Protein 5J1K (pdb70)

B-factor: mean 22.95, std 14.36, range [5.72, 94.42]

Nearest PDB structures (foldseek):
  5j1k-assembly1_A  TM=1.006E+00  e=4.623E-40  Helicobacter pylori 26695
  5j1l-assembly2_C  TM=9.158E-01  e=4.399E-18  Helicobacter pylori 26695
  5j1m-assembly2_C  TM=9.296E-01  e=1.677E-17  Helicobacter pylori 26695
  5j1l-assembly1_A  TM=9.103E-01  e=2.139E-17  Helicobacter pylori 26695
  5j1m-assembly1_A  TM=8.569E-01  e=2.612E-15  Helicobacter pylori 26695

Organism: Helicobacter pylori (strain ATCC 700392 / 26695) (NCBI:txid85962)

Sequence (182 aa):
HLDNLNLAQKHLALMLIPNGMPIKTYSAIKPTKERNHPIKKIKGVESGIDFIAPLNTPVYASADGIVDFVKTNSNVGYGNLVRIEHAFGFSSIYTHLDHVNVQPKSFIQKGQLIGYSGKSGNSGGEKLHYEVRFLGKILDAQKFLAWDLDHFQSALEENKFIEWKNLFWVLEDIVQLQEHVD

Foldseek 3Di:
DLVDFDPLLLVVCQQFAFAAAFFDDADDKAFCLCALALPNGDHRDRFAMKGHDAWFGWTWARHWFFWADFDAQAQARQFTKTKGDTPQQKIKIKGQFPGFDDDGGDTHGGGHTGGTWHRGHPRVGTIIGMFMAGNNHTFHVVLRNPDDPVRPCSVVVSPPPDPVVVVSVVSVVVSVVVVVVD

Secondary structure (DSSP, 8-state):
-TTS--HHHHHHHHHHS--S-S-S--SEEEEGGGS--TTT-SS-----EEEE--TT-EEE-SSSEEEEEEESS--STT-EEEEEE-GGGEEEEEEEESEE---TT-EE-TT-EEEE-B--SS-SSSEEEEEEEETTEE--HHHHHT-BTTBTHHHHT--SS--HHHHHHHHHHHHHHHHHH-

InterPro domains:
  IPR011055 Duplicated hybrid motif [G3DSA:2.70.70.10] (127-265)
  IPR011055 Duplicated hybrid motif [SSF51261] (37-264)
  IPR016047 M23ase, beta-sheet core domain [PF01551] (165-258)
  IPR050570 Bacterial cell wall metabolism enzyme [PTHR21666] (93-265)

Radius of gyration: 16.61 Å; Cα contacts (8 Å, |Δi|>4): 434; chains: 1; bounding box: 49×33×37 Å

Solvent-accessible surface area: 9463 Å² total; per-residue (Å²): 94,33,112,111,12,62,115,45,0,41,95,40,0,18,77,37,1,0,10,19,90,1,2,167,83,86,94,45,69,101,50,0,83,84,35,78,8,0,90,128,119,103,143,50,23,103,2,9,13,3,0,60,3,78,65,80,13,44,0,43,3,2,0,36,21,54,1,46,90,26,90,88,150,17,116,118,12,51,2,12,10,0,93,0,82,15,37,82,26,3,19,1,24,0,0,0,0,69,100,17,69,16,127,52,168,39,166,9,111,61,43,61,54,0,0,72,0,0,113,13,17,42,6,71,32,72,14,0,0,1,5,0,68,39,147,48,56,41,6,67,2,84,46,0,14,38,1,61,72,127,112,11,83,13,0,8,110,34,101,174,119,8,130,6,124,61,16,0,152,74,1,36,98,80,11,89,124,124,105,164,120,142

Structure (mmCIF, N/CA/C/O backbone):
data_5J1K
#
_entry.id   5J1K
#
_cell.length_a   140.772
_cell.length_b   140.772
_cell.length_c   40.244
_cell.angle_alpha   90.00
_cell.angle_beta   90.00
_cell.angle_gamma   120.00
#
_symmetry.space_group_name_H-M   'P 61 2 2'
#
loop_
_entity.id
_entity.type
_entity.pdbx_description
1 polymer 'ToxR-activated gene (TagE)'
2 non-polymer GLYCEROL
3 water water
#
loop_
_atom_site.group_PDB
_atom_site.id
_atom_site.type_symbol
_atom_site.label_atom_id
_atom_site.label_alt_id
_atom_site.label_comp_id
_atom_site.label_asym_id
_atom_site.label_entity_id
_atom_site.label_seq_id
_atom_site.pdbx_PDB_ins_code
_atom_site.Cartn_x
_atom_site.Cartn_y
_atom_site.Cartn_z
_atom_site.occupancy
_atom_site.B_iso_or_equiv
_atom_site.auth_seq_id
_atom_site.auth_comp_id
_atom_site.auth_asym_id
_atom_site.auth_atom_id
_atom_site.pdbx_PDB_model_num
ATOM 1 N N . HIS A 1 20 ? -25.456 24.679 -24.608 1.00 65.08 120 HIS A N 1
ATOM 2 C CA . HIS A 1 20 ? -24.679 24.636 -23.333 1.00 64.47 120 HIS A CA 1
ATOM 3 C C . HIS A 1 20 ? -25.578 24.634 -22.086 1.00 57.81 120 HIS A C 1
ATOM 4 O O . HIS A 1 20 ? -25.198 24.048 -21.075 1.00 54.85 120 HIS A O 1
ATOM 11 N N . LEU A 1 21 ? -26.764 25.250 -22.159 1.00 54.67 121 LEU A N 1
ATOM 12 C CA . LEU A 1 21 ? -27.706 25.263 -21.014 1.00 53.76 121 LEU A CA 1
ATOM 13 C C . LEU A 1 21 ? -28.264 23.878 -20.668 1.00 53.28 121 LEU A C 1
ATOM 14 O O . LEU A 1 21 ? -28.735 23.656 -19.557 1.00 50.57 121 LEU A O 1
ATOM 19 N N . ASP A 1 22 ? -28.211 22.964 -21.631 1.00 55.84 122 ASP A N 1
ATOM 20 C CA . ASP A 1 22 ? -28.529 21.549 -21.415 1.00 56.39 122 ASP A CA 1
ATOM 21 C C . ASP A 1 22 ? -27.361 20.729 -20.848 1.00 53.41 122 ASP A C 1
ATOM 22 O O . ASP A 1 22 ? -27.598 19.702 -20.213 1.00 54.10 122 ASP A O 1
ATOM 27 N N . ASN A 1 23 ? -26.122 21.153 -21.115 1.00 49.33 123 ASN A N 1
ATOM 28 C CA . ASN A 1 23 ? -24.910 20.452 -20.670 1.00 49.14 123 ASN A CA 1
ATOM 29 C C . ASN A 1 23 ? -24.033 21.312 -19.759 1.00 46.88 123 ASN A C 1
ATOM 30 O O . ASN A 1 23 ? -22.843 21.514 -20.019 1.00 46.92 123 ASN A O 1
ATOM 35 N N . LEU A 1 24 ? -24.642 21.816 -18.690 1.00 39.96 124 LEU A N 1
ATOM 36 C CA . LEU A 1 24 ? -23.913 22.477 -17.615 1.00 36.14 124 LEU A CA 1
ATOM 37 C C . LEU A 1 24 ? -23.427 21.413 -16.647 1.00 35.86 124 LEU A C 1
ATOM 38 O O . LEU A 1 24 ? -24.142 20.455 -16.342 1.00 38.20 124 LEU A O 1
ATOM 43 N N . ASN A 1 25 ? -22.226 21.597 -16.128 1.00 35.36 125 ASN A N 1
ATOM 44 C CA . ASN A 1 25 ? -21.675 20.670 -15.144 1.00 34.76 125 ASN A CA 1
ATOM 45 C C . ASN A 1 25 ? -22.201 20.963 -13.742 1.00 36.05 125 ASN A C 1
ATOM 46 O O . ASN A 1 25 ? -22.803 22.018 -13.515 1.00 35.23 125 ASN A O 1
ATOM 51 N N . LEU A 1 26 ? -21.986 20.031 -12.812 1.00 35.98 126 LEU A N 1
ATOM 52 C CA . LEU A 1 26 ? -22.540 20.145 -11.459 1.00 35.77 126 LEU A CA 1
ATOM 53 C C . LEU A 1 26 ? -21.952 21.301 -10.662 1.00 34.72 126 LEU A C 1
ATOM 54 O O . LEU A 1 26 ? -22.641 21.891 -9.817 1.00 31.99 126 LEU A O 1
ATOM 59 N N . ALA A 1 27 ? -20.679 21.606 -10.904 1.00 31.84 127 ALA A N 1
ATOM 60 C CA . ALA A 1 27 ? -20.025 22.728 -10.244 1.00 30.55 127 ALA A CA 1
ATOM 61 C C . ALA A 1 27 ? -20.713 24.056 -10.613 1.00 27.59 127 ALA A C 1
ATOM 62 O O . ALA A 1 27 ? -20.929 24.883 -9.735 1.00 28.69 127 ALA A O 1
ATOM 64 N N . GLN A 1 28 ? -21.037 24.242 -11.890 1.00 26.07 128 GLN A N 1
ATOM 65 C CA . GLN A 1 28 ? -21.809 25.421 -12.353 1.00 26.91 128 GLN A CA 1
ATOM 66 C C . GLN A 1 28 ? -23.207 25.503 -11.704 1.00 26.96 128 GLN A C 1
ATOM 67 O O . GLN A 1 28 ? -23.674 26.602 -11.325 1.00 24.35 128 GLN A O 1
ATOM 73 N N . LYS A 1 29 ? -23.882 24.354 -11.616 1.00 25.36 129 LYS A N 1
ATOM 74 C CA . LYS A 1 29 ? -25.231 24.293 -11.046 1.00 26.35 129 LYS A CA 1
ATOM 75 C C . LYS A 1 29 ? -25.211 24.637 -9.567 1.00 26.53 129 LYS A C 1
ATOM 76 O O . LYS A 1 29 ? -25.996 25.480 -9.126 1.00 24.18 129 LYS A O 1
ATOM 82 N N . HIS A 1 30 ? -24.277 24.044 -8.821 1.00 26.34 130 HIS A N 1
ATOM 83 C CA . HIS A 1 30 ? -24.151 24.320 -7.397 1.00 28.49 130 HIS A CA 1
ATOM 84 C C . HIS A 1 30 ? -23.816 25.778 -7.130 1.00 26.89 130 HIS A C 1
ATOM 85 O O . HIS A 1 30 ? -24.410 26.381 -6.245 1.00 24.85 130 HIS A O 1
ATOM 92 N N . LEU A 1 31 ? -22.912 26.350 -7.921 1.00 23.90 131 LEU A N 1
ATOM 93 C CA . LEU A 1 31 ? -22.523 27.748 -7.751 1.00 23.19 131 LEU A CA 1
ATOM 94 C C . LEU A 1 31 ? -23.715 28.690 -8.028 1.00 19.97 131 LEU A C 1
ATOM 95 O O . LEU A 1 31 ? -23.971 29.635 -7.250 1.00 19.69 131 LEU A O 1
ATOM 100 N N . ALA A 1 32 ? -24.451 28.419 -9.099 1.00 17.58 132 ALA A N 1
ATOM 101 C CA . ALA A 1 32 ? -25.632 29.215 -9.450 1.00 17.12 132 ALA A CA 1
ATOM 102 C C . ALA A 1 32 ? -26.647 29.186 -8.306 1.00 16.93 132 ALA A C 1
ATOM 103 O O . ALA A 1 32 ? -27.220 30.212 -7.970 1.00 16.05 132 ALA A O 1
ATOM 105 N N . LEU A 1 33 ? -26.833 28.018 -7.688 1.00 16.78 133 LEU A N 1
ATOM 106 C CA . LEU A 1 33 ? -27.826 27.866 -6.624 1.00 16.70 133 LEU A CA 1
ATOM 107 C C . LEU A 1 33 ? -27.338 28.413 -5.280 1.00 17.29 133 LEU A C 1
ATOM 108 O O . LEU A 1 33 ? -28.119 28.493 -4.357 1.00 18.72 133 LEU A O 1
ATOM 113 N N . MET A 1 34 ? -26.057 28.774 -5.145 1.00 17.44 134 MET A N 1
ATOM 114 C CA . MET A 1 34 ? -25.631 29.540 -3.960 1.00 18.25 134 MET A CA 1
ATOM 115 C C . MET A 1 34 ? -25.780 31.057 -4.153 1.00 16.34 134 MET A C 1
ATOM 116 O O . MET A 1 34 ? -25.961 31.795 -3.178 1.00 15.34 134 MET A O 1
ATOM 121 N N . LEU A 1 35 ? -25.699 31.500 -5.395 1.00 15.21 135 LEU A N 1
ATOM 122 C CA . LEU A 1 35 ? -25.593 32.926 -5.725 1.00 15.10 135 LEU A CA 1
ATOM 123 C C . LEU A 1 35 ? -26.897 33.575 -6.191 1.00 13.88 135 LEU A C 1
ATOM 124 O O . LEU A 1 35 ? -26.998 34.800 -6.150 1.00 13.12 135 LEU A O 1
ATOM 129 N N . ILE A 1 36 ? -27.835 32.787 -6.730 1.00 13.11 136 ILE A N 1
ATOM 130 C CA . ILE A 1 36 ? -29.043 33.351 -7.350 1.00 13.59 136 ILE A CA 1
ATOM 131 C C . ILE A 1 36 ? -30.235 32.813 -6.571 1.00 12.77 136 ILE A C 1
ATOM 132 O O . ILE A 1 36 ? -30.233 31.619 -6.243 1.00 12.65 136 ILE A O 1
ATOM 137 N N . PRO A 1 37 ? -31.247 33.665 -6.269 1.00 12.63 137 PRO A N 1
ATOM 138 C CA . PRO A 1 37 ? -32.388 33.180 -5.471 1.00 12.39 137 PRO A CA 1
ATOM 139 C C . PRO A 1 37 ? -32.980 31.885 -5.972 1.00 11.97 137 PRO A C 1
ATOM 140 O O . PRO A 1 37 ? -33.212 31.728 -7.171 1.00 12.66 137 PRO A O 1
ATOM 144 N N . ASN A 1 38 ? -33.236 30.956 -5.062 1.00 11.91 138 ASN A N 1
ATOM 145 C CA . ASN A 1 38 ? -33.894 29.707 -5.416 1.00 12.36 138 ASN A CA 1
ATOM 146 C C . ASN A 1 38 ? -34.572 29.117 -4.201 1.00 13.42 138 ASN A C 1
ATOM 147 O O . ASN A 1 38 ? -34.108 29.321 -3.075 1.00 13.32 138 ASN A O 1
ATOM 152 N N . GLY A 1 39 ? -35.663 28.387 -4.441 1.00 13.29 139 GLY A N 1
ATOM 153 C CA . GLY A 1 39 ? -36.348 27.659 -3.390 1.00 14.59 139 GLY A CA 1
ATOM 154 C C . GLY A 1 39 ? -37.248 28.548 -2.558 1.00 14.38 139 GLY A C 1
ATOM 155 O O . GLY A 1 39 ? -37.457 29.736 -2.846 1.00 14.86 139 GLY A O 1
ATOM 156 N N . MET A 1 40 ? -37.815 27.960 -1.526 1.00 14.81 140 MET A N 1
ATOM 157 C CA . MET A 1 40 ? -38.809 28.650 -0.707 1.00 15.21 140 MET A CA 1
ATOM 158 C C . MET A 1 40 ? -38.136 29.429 0.416 1.00 14.64 140 MET A C 1
ATOM 159 O O . MET A 1 40 ? -37.291 28.862 1.136 1.00 14.92 140 MET A O 1
ATOM 164 N N . PRO A 1 41 ? -38.544 30.705 0.627 1.00 13.61 141 PRO A N 1
ATOM 165 C CA . PRO A 1 41 ? -38.009 31.527 1.727 1.00 14.02 141 PRO A CA 1
ATOM 166 C C . PRO A 1 41 ? -38.715 31.349 3.073 1.00 14.26 141 PRO A C 1
ATOM 167 O O . PRO A 1 41 ? -38.404 32.074 4.020 1.00 16.06 141 PRO A O 1
ATOM 171 N N . ILE A 1 42 ? -39.666 30.419 3.146 1.00 14.87 142 ILE A N 1
ATOM 172 C CA . ILE A 1 42 ? -40.446 30.172 4.337 1.00 15.81 142 ILE A CA 1
ATOM 173 C C . ILE A 1 42 ? -40.841 28.678 4.295 1.00 16.98 142 ILE A C 1
ATOM 174 O O . ILE A 1 42 ? -41.159 28.125 3.199 1.00 16.67 142 ILE A O 1
ATOM 179 N N . LYS A 1 43 ? -40.832 28.041 5.458 1.00 18.78 143 LYS A N 1
ATOM 180 C CA . LYS A 1 43 ? -41.054 26.573 5.564 1.00 20.34 143 LYS A CA 1
ATOM 181 C C . LYS A 1 43 ? -42.498 26.144 5.711 1.00 22.10 143 LYS A C 1
ATOM 182 O O . LYS A 1 43 ? -42.831 24.961 5.439 1.00 21.49 143 LYS A O 1
ATOM 188 N N . THR A 1 44 ? -43.322 27.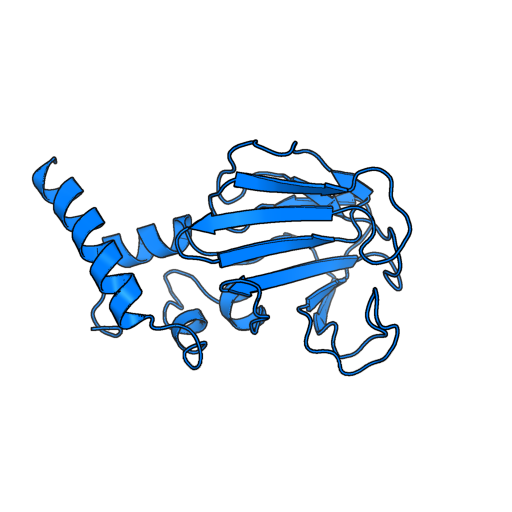077 6.180 1.00 20.07 144 THR A N 1
ATOM 189 C CA . THR A 1 44 ? -44.700 26.836 6.517 1.00 21.92 144 THR A CA 1
ATOM 190 C C . THR A 1 44 ? -45.523 27.932 5.870 1.00 19.35 144 THR A C 1
ATOM 191 O O . THR A 1 44 ? -45.219 29.106 6.021 1.00 21.83 144 THR A O 1
ATOM 195 N N . TYR A 1 45 ? -46.557 27.534 5.151 1.00 17.63 145 TYR A N 1
ATOM 196 C CA . TYR A 1 45 ? -47.524 28.469 4.580 1.00 16.51 145 TYR A CA 1
ATOM 197 C C . TYR A 1 45 ? -48.772 27.677 4.295 1.00 17.17 145 TYR A C 1
ATOM 198 O O . TYR A 1 45 ? -48.718 26.428 4.112 1.00 17.05 145 TYR A O 1
ATOM 207 N N . SER A 1 46 ? -49.894 28.373 4.247 1.00 16.37 146 SER A N 1
ATOM 208 C CA . SER A 1 46 ? -51.167 27.750 3.914 1.00 16.62 146 SER A CA 1
ATOM 209 C C . SER A 1 46 ? -51.488 27.927 2.448 1.00 15.94 146 SER A C 1
ATOM 210 O O . SER A 1 46 ? -52.164 27.093 1.883 1.00 15.37 146 SER A O 1
ATOM 213 N N . ALA A 1 47 ? -50.998 29.001 1.813 1.00 14.22 147 ALA A N 1
ATOM 214 C CA . ALA A 1 47 ? -51.320 29.293 0.412 1.00 12.90 147 ALA A CA 1
ATOM 215 C C . ALA A 1 47 ? -50.236 30.184 -0.217 1.00 12.62 147 ALA A C 1
ATOM 216 O O . ALA A 1 47 ? -49.473 30.821 0.505 1.00 11.56 147 ALA A O 1
ATOM 218 N N . ILE A 1 48 ? -50.146 30.148 -1.545 1.00 11.51 148 ILE A N 1
ATOM 219 C CA . ILE A 1 48 ? -49.264 31.032 -2.298 1.00 12.07 148 ILE A CA 1
ATOM 220 C C . ILE A 1 48 ? -50.139 31.680 -3.343 1.00 12.65 148 ILE A C 1
ATOM 221 O O . ILE A 1 48 ? -50.821 30.969 -4.084 1.00 12.31 148 ILE A O 1
ATOM 226 N N . LYS A 1 49 ? -50.121 33.010 -3.413 1.00 12.10 149 LYS A N 1
ATOM 227 C CA . LYS A 1 49 ? -50.904 33.733 -4.413 1.00 13.69 149 LYS A CA 1
ATOM 228 C C . LYS A 1 49 ? -50.137 34.917 -4.999 1.00 13.44 149 LYS A C 1
ATOM 229 O O . LYS A 1 49 ? -49.442 35.586 -4.262 1.00 12.00 149 LYS A O 1
ATOM 235 N N . PRO A 1 50 ? -50.278 35.193 -6.325 1.00 13.14 150 PRO A N 1
ATOM 236 C CA . PRO A 1 50 ? -49.570 36.348 -6.873 1.00 12.77 150 PRO A CA 1
ATOM 237 C C . PRO A 1 50 ? -50.131 37.656 -6.314 1.00 11.75 150 PRO A C 1
ATOM 238 O O . PRO A 1 50 ? -51.350 37.805 -6.092 1.00 11.58 150 PRO A O 1
ATOM 242 N N . THR A 1 51 ? -49.236 38.606 -6.103 1.00 11.39 151 THR A N 1
ATOM 243 C CA . THR A 1 51 ? -49.629 39.922 -5.621 1.00 12.19 151 THR A CA 1
ATOM 244 C C . THR A 1 51 ? -50.503 40.686 -6.644 1.00 13.51 151 THR A C 1
ATOM 245 O O . THR A 1 51 ? -51.321 41.516 -6.252 1.00 14.08 151 THR A O 1
ATOM 249 N N . LYS A 1 52 ? -50.349 40.348 -7.923 1.00 14.81 152 LYS A N 1
ATOM 250 C CA . LYS A 1 52 ? -51.241 40.799 -8.998 1.00 18.35 152 LYS A CA 1
ATOM 251 C C . LYS A 1 52 ? -52.722 40.607 -8.683 1.00 19.63 152 LYS A C 1
ATOM 252 O O . LYS A 1 52 ? -53.559 41.363 -9.182 1.00 19.69 152 LYS A O 1
ATOM 258 N N . GLU A 1 53 ? -53.040 39.576 -7.903 1.00 19.47 153 GLU A N 1
ATOM 259 C CA . GLU A 1 53 ? -54.410 39.231 -7.575 1.00 20.99 153 GLU A CA 1
ATOM 260 C C . GLU A 1 53 ? -54.935 39.864 -6.280 1.00 20.02 153 GLU A C 1
ATOM 261 O O . GLU A 1 53 ? -56.032 39.513 -5.849 1.00 23.42 153 GLU A O 1
ATOM 267 N N . ARG A 1 54 ? -54.187 40.788 -5.663 1.00 17.50 154 ARG A N 1
ATOM 268 C CA . ARG A 1 54 ? -54.693 41.597 -4.576 1.00 17.60 154 ARG A CA 1
ATOM 269 C C . ARG A 1 54 ? -54.367 43.052 -4.797 1.00 17.98 154 ARG A C 1
ATOM 270 O O . ARG A 1 54 ? -53.636 43.394 -5.714 1.00 17.20 154 ARG A O 1
ATOM 278 N N . ASN A 1 55 ? -54.906 43.919 -3.952 1.00 19.90 155 ASN A N 1
ATOM 279 C CA . ASN A 1 55 ? -54.596 45.340 -4.049 1.00 20.82 155 ASN A CA 1
ATOM 280 C C . ASN A 1 55 ? -53.127 45.523 -3.713 1.00 19.46 155 ASN A C 1
ATOM 281 O O . ASN A 1 55 ? -52.694 45.130 -2.639 1.00 19.58 155 ASN A O 1
ATOM 286 N N . HIS A 1 56 ? -52.356 46.059 -4.655 1.00 17.88 156 HIS A N 1
ATOM 287 C CA . HIS A 1 56 ? -50.902 46.155 -4.513 1.00 16.96 156 HIS A CA 1
ATOM 288 C C . HIS A 1 56 ? -50.527 47.005 -3.289 1.00 18.09 156 HIS A C 1
ATOM 289 O O . HIS A 1 56 ? -51.173 48.010 -3.075 1.00 17.91 156 HIS A O 1
ATOM 296 N N . PRO A 1 57 ? -49.489 46.613 -2.512 1.00 16.85 157 PRO A N 1
ATOM 297 C CA . PRO A 1 57 ? -49.150 47.390 -1.297 1.00 17.64 157 PRO A CA 1
ATOM 298 C C . PRO A 1 57 ? -49.002 48.926 -1.490 1.00 21.13 157 PRO A C 1
ATOM 299 O O . PRO A 1 57 ? -49.412 49.700 -0.619 1.00 20.46 157 PRO A O 1
ATOM 303 N N . ILE A 1 58 ? -48.448 49.347 -2.618 1.00 20.58 158 ILE A N 1
ATOM 304 C CA . ILE A 1 58 ? -48.296 50.780 -2.952 1.00 22.52 158 ILE A CA 1
ATOM 305 C C . ILE A 1 58 ? -49.416 51.309 -3.851 1.00 25.02 158 ILE A C 1
ATOM 306 O O . ILE A 1 58 ? -50.065 52.287 -3.522 1.00 24.28 158 ILE A O 1
ATOM 311 N N . LYS A 1 59 ? -49.626 50.688 -5.005 1.00 24.42 159 LYS A N 1
ATOM 312 C CA . LYS A 1 59 ? -50.579 51.181 -5.998 1.00 24.93 159 LYS A CA 1
ATOM 313 C C . LYS A 1 59 ? -52.040 50.953 -5.659 1.00 25.13 159 LYS A C 1
ATOM 314 O O . LYS A 1 59 ? -52.918 51.595 -6.239 1.00 23.83 159 LYS A O 1
ATOM 320 N N . LYS A 1 60 ? -52.313 50.007 -4.759 1.00 22.18 160 LYS A N 1
ATOM 321 C CA . LYS A 1 60 ? -53.647 49.766 -4.193 1.00 22.62 160 LYS A CA 1
ATOM 322 C C . LYS A 1 60 ? -54.726 49.382 -5.212 1.00 24.19 160 LYS A C 1
ATOM 323 O O . LYS A 1 60 ? -55.927 49.648 -5.014 1.00 25.86 160 LYS A O 1
ATOM 329 N N . ILE A 1 61 ? -54.274 48.745 -6.292 1.00 25.00 161 ILE A N 1
ATOM 330 C CA . ILE A 1 61 ? -55.128 48.220 -7.360 1.00 25.11 161 ILE A CA 1
ATOM 331 C C . ILE A 1 61 ? -54.645 46.821 -7.656 1.00 24.14 161 ILE A C 1
ATOM 332 O O . ILE A 1 61 ? -53.482 46.482 -7.347 1.00 23.01 161 ILE A O 1
ATOM 337 N N . LYS A 1 62 ? -55.535 46.029 -8.236 1.00 24.52 162 LYS A N 1
ATOM 338 C CA . LYS A 1 62 ? -55.204 44.707 -8.737 1.00 24.55 162 LYS A CA 1
ATOM 339 C C . LYS A 1 62 ? -54.471 44.827 -10.072 1.00 22.74 162 LYS A C 1
ATOM 340 O O . LYS A 1 62 ? -54.484 45.877 -10.719 1.00 23.04 162 LYS A O 1
ATOM 346 N N . GLY A 1 63 ? -53.802 43.753 -10.447 1.00 19.76 163 GLY A N 1
ATOM 347 C CA . GLY A 1 63 ? -53.200 43.615 -11.743 1.00 19.52 163 GLY A CA 1
ATOM 348 C C . GLY A 1 63 ? -51.772 44.053 -11.904 1.00 19.24 163 GLY A C 1
ATOM 349 O O . GLY A 1 63 ? -51.283 44.051 -13.034 1.00 19.44 163 GLY A O 1
ATOM 350 N N . VAL A 1 64 ? -51.078 44.397 -10.815 1.00 17.23 164 VAL A N 1
ATOM 351 C CA . VAL A 1 64 ? -49.696 44.840 -10.896 1.00 17.55 164 VAL A CA 1
ATOM 352 C C . VAL A 1 64 ? -48.806 43.582 -10.817 1.00 17.07 164 VAL A C 1
ATOM 353 O O . VAL A 1 64 ? -48.892 42.835 -9.846 1.00 16.23 164 VAL A O 1
ATOM 357 N N . GLU A 1 65 ? -47.921 43.390 -11.782 1.00 17.94 165 GLU A N 1
ATOM 358 C CA . GLU A 1 65 ? -46.955 42.285 -11.741 1.00 19.73 165 GLU A CA 1
ATOM 359 C C . GLU A 1 65 ? -45.980 42.684 -10.632 1.00 17.08 165 GLU A C 1
ATOM 360 O O . GLU A 1 65 ? -45.254 43.646 -10.747 1.00 15.45 165 GLU A O 1
ATOM 366 N N . SER A 1 66 ? -46.028 41.904 -9.562 1.00 15.10 166 SER A N 1
ATOM 367 C CA . SER A 1 66 ? -45.344 42.235 -8.362 1.00 15.13 166 SER A CA 1
ATOM 368 C C . SER A 1 66 ? -44.905 41.146 -7.357 1.00 14.31 166 SER A C 1
ATOM 369 O O . SER A 1 66 ? -44.808 41.403 -6.196 1.00 14.72 166 SER A O 1
ATOM 372 N N . GLY A 1 67 ? -44.638 39.960 -7.843 1.00 12.77 167 GLY A N 1
ATOM 373 C CA . GLY A 1 67 ? -44.194 38.922 -6.957 1.00 12.17 167 GLY A CA 1
ATOM 374 C C . GLY A 1 67 ? -45.356 38.152 -6.375 1.00 11.38 167 GLY A C 1
ATOM 375 O O . GLY A 1 67 ? -46.419 38.131 -6.897 1.00 10.69 167 GLY A O 1
ATOM 376 N N . ILE A 1 68 ? -45.095 37.552 -5.231 1.00 10.91 168 ILE A N 1
ATOM 377 C CA . ILE A 1 68 ? -45.991 36.558 -4.666 1.00 11.82 168 ILE A CA 1
ATOM 378 C C . ILE A 1 68 ? -46.111 36.715 -3.175 1.00 10.88 168 ILE A C 1
ATOM 379 O O . ILE A 1 68 ? -45.211 37.270 -2.517 1.00 10.22 168 ILE A O 1
ATOM 384 N N . ASP A 1 69 ? -47.243 36.263 -2.670 1.00 10.73 169 ASP A N 1
ATOM 385 C CA . ASP A 1 69 ? -47.522 36.274 -1.241 1.00 11.18 169 ASP A CA 1
ATOM 386 C C . ASP A 1 69 ? -47.659 34.863 -0.711 1.00 11.40 169 ASP A C 1
ATOM 387 O O . ASP A 1 69 ? -48.359 34.018 -1.324 1.00 11.03 169 ASP A O 1
ATOM 392 N N . PHE A 1 70 ? -46.991 34.610 0.408 1.00 10.42 170 PHE A N 1
ATOM 393 C CA . PHE A 1 70 ? -47.104 33.351 1.126 1.00 11.40 170 PHE A CA 1
ATOM 394 C C . PHE A 1 70 ? -48.027 33.631 2.283 1.00 12.23 170 PHE A C 1
ATOM 395 O O . PHE A 1 70 ? -47.679 34.419 3.181 1.00 11.89 170 PHE A O 1
ATOM 403 N N . ILE A 1 71 ? -49.197 33.002 2.284 1.00 12.56 171 ILE A N 1
ATOM 404 C CA . ILE A 1 71 ? -50.146 33.201 3.382 1.00 12.81 171 ILE A CA 1
ATOM 405 C C . ILE A 1 71 ? -49.622 32.346 4.525 1.00 13.72 171 ILE A C 1
ATOM 406 O O . ILE A 1 71 ? -49.486 31.143 4.390 1.00 13.94 171 ILE A O 1
ATOM 411 N N . ALA A 1 72 ? -49.281 32.986 5.634 1.00 13.10 172 ALA A N 1
ATOM 412 C CA . ALA A 1 72 ? -48.603 32.333 6.742 1.00 14.04 172 ALA A CA 1
ATOM 413 C C . ALA A 1 72 ? -48.867 33.084 8.032 1.00 14.95 172 ALA A C 1
ATOM 414 O O . ALA A 1 72 ? -49.025 34.304 8.020 1.00 14.07 172 ALA A O 1
ATOM 416 N N . PRO A 1 73 ? -48.893 32.361 9.162 1.00 16.06 173 PRO A N 1
ATOM 417 C CA . PRO A 1 73 ? -49.255 33.046 10.419 1.00 16.48 173 PRO A CA 1
ATOM 418 C C . PRO A 1 73 ? -48.145 33.970 10.914 1.00 15.20 173 PRO A C 1
ATOM 419 O O . PRO A 1 73 ? -46.984 33.776 10.593 1.00 13.67 173 PRO A O 1
ATOM 423 N N . LEU A 1 74 ? -48.512 34.984 11.690 1.00 15.99 174 LEU A N 1
ATOM 424 C CA . LEU A 1 74 ? -47.535 35.850 12.361 1.00 16.96 174 LEU A CA 1
ATOM 425 C C . LEU A 1 74 ? -46.364 35.058 12.967 1.00 16.13 174 LEU A C 1
ATOM 426 O O . LEU A 1 74 ? -46.554 33.963 13.564 1.00 14.93 174 LEU A O 1
ATOM 431 N N . ASN A 1 75 ? -45.174 35.634 12.867 1.00 14.50 175 ASN A N 1
ATOM 432 C CA . ASN A 1 75 ? -43.947 35.084 13.416 1.00 15.07 175 ASN A CA 1
ATOM 433 C C . ASN A 1 75 ? -43.409 33.821 12.796 1.00 14.02 175 ASN A C 1
ATOM 434 O O . ASN A 1 75 ? -42.633 33.116 13.411 1.00 14.33 175 ASN A O 1
ATOM 439 N N . THR A 1 76 ? -43.740 33.579 11.540 1.00 12.65 176 THR A N 1
ATOM 440 C CA . THR A 1 76 ? -43.125 32.475 10.815 1.00 12.46 176 THR A CA 1
ATOM 441 C C . THR A 1 76 ? -41.708 32.916 10.398 1.00 11.93 176 THR A C 1
ATOM 442 O O . THR A 1 76 ? -41.554 33.988 9.825 1.00 10.76 176 THR A O 1
ATOM 446 N N . PRO A 1 77 ? -40.659 32.127 10.709 1.00 11.88 177 PRO A N 1
ATOM 447 C CA . PRO A 1 77 ? -39.319 32.546 10.292 1.00 11.72 177 PRO A CA 1
ATOM 448 C C . PRO A 1 77 ? -39.158 32.627 8.754 1.00 10.91 177 PRO A C 1
ATOM 449 O O . PRO A 1 77 ? -39.785 31.864 8.020 1.00 10.60 177 PRO A O 1
ATOM 453 N N . VAL A 1 78 ? -38.375 33.617 8.325 1.00 10.47 178 VAL A N 1
ATOM 454 C CA . VAL A 1 78 ? -38.176 33.924 6.916 1.00 10.59 178 VAL A CA 1
ATOM 455 C C . VAL A 1 78 ? -36.685 33.802 6.661 1.00 10.97 178 VAL A C 1
ATOM 456 O O . VAL A 1 78 ? -35.887 34.315 7.457 1.00 11.46 178 VAL A O 1
ATOM 460 N N . TYR A 1 79 ? -36.319 33.146 5.555 1.00 10.72 179 TYR A N 1
ATOM 461 C CA . TYR A 1 79 ? -34.926 32.760 5.281 1.00 11.70 179 TYR A CA 1
ATOM 462 C C . TYR A 1 79 ? -34.442 33.321 3.953 1.00 11.63 179 TYR A C 1
ATOM 463 O O . TYR A 1 79 ? -35.201 33.324 2.980 1.00 12.89 179 TYR A O 1
ATOM 472 N N . ALA A 1 80 ? -33.180 33.750 3.894 1.00 10.96 180 ALA A N 1
ATOM 473 C CA . ALA A 1 80 ? -32.569 34.232 2.637 1.00 11.21 180 ALA A CA 1
ATOM 474 C C . ALA A 1 80 ? -32.560 33.150 1.552 1.00 11.58 180 ALA A C 1
ATOM 475 O O . ALA A 1 80 ? -32.170 32.006 1.801 1.00 11.84 180 ALA A O 1
ATOM 477 N N . SER A 1 81 ? -32.947 33.498 0.330 1.00 11.68 181 SER A N 1
ATOM 478 C CA . SER A 1 81 ? -32.992 32.499 -0.751 1.00 13.05 181 SER A CA 1
ATOM 479 C C . SER A 1 81 ? -31.667 32.347 -1.545 1.00 12.23 181 SER A C 1
ATOM 480 O O . SER A 1 81 ? -31.587 31.483 -2.449 1.00 12.81 181 SER A O 1
ATOM 483 N N . ALA A 1 82 ? -30.663 33.176 -1.240 1.00 11.47 182 ALA A N 1
ATOM 484 C CA . ALA A 1 82 ? -29.305 33.028 -1.789 1.00 11.34 182 ALA A CA 1
ATOM 485 C C . ALA A 1 82 ? -28.316 33.881 -1.024 1.00 11.78 182 ALA A C 1
ATOM 486 O O . ALA A 1 82 ? -28.696 34.760 -0.246 1.00 10.93 182 ALA A O 1
ATOM 488 N N . ASP A 1 83 ? -27.028 33.630 -1.261 1.00 11.49 183 ASP A N 1
ATOM 489 C CA . ASP A 1 83 ? -25.967 34.427 -0.643 1.00 12.89 183 ASP A CA 1
ATOM 490 C C . ASP A 1 83 ? -26.080 35.861 -1.149 1.00 12.39 183 ASP A C 1
ATOM 491 O O . ASP A 1 83 ? -26.527 36.093 -2.282 1.00 12.22 183 ASP A O 1
ATOM 496 N N . GLY A 1 84 ? -25.682 36.816 -0.324 1.00 12.34 184 GLY A N 1
ATOM 497 C CA . GLY A 1 84 ? -25.533 38.194 -0.798 1.00 12.85 184 GLY A CA 1
ATOM 498 C C . GLY A 1 84 ? -25.232 39.170 0.311 1.00 12.19 184 GLY A C 1
ATOM 499 O O . GLY A 1 84 ? -24.533 38.830 1.262 1.00 12.19 184 GLY A O 1
ATOM 500 N N . ILE A 1 85 ? -25.805 40.352 0.197 1.00 11.08 185 ILE A N 1
ATOM 501 C CA . ILE A 1 85 ? -25.607 41.423 1.177 1.00 11.35 185 ILE A CA 1
ATOM 502 C C . ILE A 1 85 ? -26.912 42.148 1.367 1.00 11.43 185 ILE A C 1
ATOM 503 O O . ILE A 1 85 ? -27.659 42.366 0.404 1.00 10.94 185 ILE A O 1
ATOM 508 N N . VAL A 1 86 ? -27.228 42.518 2.609 1.00 11.10 186 VAL A N 1
ATOM 509 C CA . VAL A 1 86 ? -28.432 43.306 2.892 1.00 12.00 186 VAL A CA 1
ATOM 510 C C . VAL A 1 86 ? -28.178 44.735 2.457 1.00 13.44 186 VAL A C 1
ATOM 511 O O . VAL A 1 86 ? -27.244 45.361 2.937 1.00 14.01 186 VAL A O 1
ATOM 515 N N . ASP A 1 87 ? -28.983 45.255 1.537 1.00 15.21 187 ASP A N 1
ATOM 516 C CA . ASP A 1 87 ? -28.760 46.664 1.170 1.00 17.62 187 ASP A CA 1
ATOM 517 C C . ASP A 1 87 ? -29.765 47.655 1.695 1.00 17.33 187 ASP A C 1
ATOM 518 O O . ASP A 1 87 ? -29.514 48.855 1.626 1.00 16.85 187 ASP A O 1
ATOM 523 N N . PHE A 1 88 ? -30.880 47.190 2.240 1.00 16.30 188 PHE A N 1
ATOM 524 C CA . PHE A 1 88 ? -31.922 48.101 2.696 1.00 16.27 188 PHE A CA 1
ATOM 525 C C . PHE A 1 88 ? -32.839 47.333 3.647 1.00 15.63 188 PHE A C 1
ATOM 526 O O . PHE A 1 88 ? -33.151 46.162 3.395 1.00 13.90 188 PHE A O 1
ATOM 534 N N . VAL A 1 89 ? -33.220 47.978 4.748 1.00 14.54 189 VAL A N 1
ATOM 535 C CA . VAL A 1 89 ? -34.251 47.450 5.647 1.00 13.80 189 VAL A CA 1
ATOM 536 C C . VAL A 1 89 ? -35.221 48.538 6.048 1.00 15.33 189 VAL A C 1
ATOM 537 O O . VAL A 1 89 ? -34.885 49.732 5.984 1.00 13.88 189 VAL A O 1
ATOM 541 N N . LYS A 1 90 ? -36.440 48.127 6.406 1.00 15.25 190 LYS A N 1
ATOM 542 C CA . LYS A 1 90 ? -37.375 48.967 7.138 1.00 16.32 190 LYS A CA 1
ATOM 543 C C . LYS A 1 90 ? -37.778 48.168 8.372 1.00 16.05 190 LYS A C 1
ATOM 544 O O . LYS A 1 90 ? -38.206 47.019 8.255 1.00 14.11 190 LYS A O 1
ATOM 550 N N . THR A 1 91 ? -37.655 48.770 9.568 1.00 17.65 191 THR A N 1
ATOM 551 C CA . THR A 1 91 ? -37.829 48.023 10.826 1.00 19.44 191 THR A CA 1
ATOM 552 C C . THR A 1 91 ? -38.953 48.515 11.715 1.00 21.53 191 THR A C 1
ATOM 553 O O . THR A 1 91 ? -39.315 47.793 12.650 1.00 22.90 191 THR A O 1
ATOM 557 N N . ASN A 1 92 ? -39.516 49.689 11.434 1.00 22.13 192 ASN A N 1
ATOM 558 C CA . ASN A 1 92 ? -40.647 50.192 12.237 1.00 26.08 192 ASN A CA 1
ATOM 559 C C . ASN A 1 92 ? -41.625 50.945 11.361 1.00 23.95 192 ASN A C 1
ATOM 560 O O . ASN A 1 92 ? -41.924 52.112 11.576 1.00 24.42 192 ASN A O 1
ATOM 565 N N . SER A 1 93 ? -42.116 50.255 10.344 1.00 19.89 193 SER A N 1
ATOM 566 C CA . SER A 1 93 ? -43.011 50.834 9.366 1.00 19.16 193 SER A CA 1
ATOM 567 C C . SER A 1 93 ? -44.309 50.071 9.330 1.00 18.34 193 SER A C 1
ATOM 568 O O . SER A 1 93 ? -44.320 48.829 9.360 1.00 18.85 193 SER A O 1
ATOM 571 N N . ASN A 1 94 ? -45.418 50.801 9.256 1.00 15.70 194 ASN A N 1
ATOM 572 C CA . ASN A 1 94 ? -46.691 50.171 9.037 1.00 15.60 194 ASN A CA 1
ATOM 573 C C . ASN A 1 94 ? -47.433 50.679 7.807 1.00 14.23 194 ASN A C 1
ATOM 574 O O . ASN A 1 94 ? -48.661 50.609 7.768 1.00 15.35 194 ASN A O 1
ATOM 579 N N . VAL A 1 95 ? -46.687 51.138 6.811 1.00 14.54 195 VAL A N 1
ATOM 580 C CA . VAL A 1 95 ? -47.268 51.640 5.547 1.00 14.48 195 VAL A CA 1
ATOM 581 C C . VAL A 1 95 ? -46.652 50.889 4.386 1.00 13.71 195 VAL A C 1
ATOM 582 O O . VAL A 1 95 ? -45.522 50.427 4.513 1.00 13.03 195 VAL A O 1
ATOM 586 N N . GLY A 1 96 ? -47.386 50.793 3.266 1.00 12.53 196 GLY A N 1
ATOM 587 C CA . GLY A 1 96 ? -46.824 50.246 2.024 1.00 12.35 196 GLY A CA 1
ATOM 588 C C . GLY A 1 96 ? -46.375 48.799 2.186 1.00 11.71 196 GLY A C 1
ATOM 589 O O . GLY A 1 96 ? -47.166 47.937 2.589 1.00 10.63 196 GLY A O 1
ATOM 590 N N . TYR A 1 97 ? -45.108 48.527 1.902 1.00 11.92 197 TYR A N 1
ATOM 591 C CA . TYR A 1 97 ? -44.554 47.166 2.080 1.00 12.65 197 TYR A CA 1
ATOM 592 C C . TYR A 1 97 ? -44.364 46.796 3.552 1.00 12.25 197 TYR A C 1
ATOM 593 O O . TYR A 1 97 ? -44.052 45.638 3.869 1.00 11.34 197 TYR A O 1
ATOM 602 N N . GLY A 1 98 ? -44.473 47.769 4.458 1.00 11.81 198 GLY A N 1
ATOM 603 C CA . GLY A 1 98 ? -44.245 47.509 5.862 1.00 11.02 198 GLY A CA 1
ATOM 604 C C . GLY A 1 98 ? -42.783 47.272 6.181 1.00 10.80 198 GLY A C 1
ATOM 605 O O . GLY A 1 98 ? -41.879 47.782 5.477 1.00 12.08 198 GLY A O 1
ATOM 606 N N . ASN A 1 99 ? -42.527 46.488 7.214 1.00 9.97 199 ASN A N 1
ATOM 607 C CA . ASN A 1 99 ? -41.167 46.102 7.545 1.00 10.43 199 ASN A CA 1
ATOM 608 C C . ASN A 1 99 ? -40.632 45.150 6.479 1.00 10.45 199 ASN A C 1
ATOM 609 O O . ASN A 1 99 ? -41.366 44.312 5.961 1.00 9.52 199 ASN A O 1
ATOM 614 N N . LEU A 1 100 ? -39.373 45.327 6.138 1.00 10.24 200 LEU A N 1
ATOM 615 C CA . LEU A 1 100 ? -38.809 44.618 5.007 1.00 10.66 200 LEU A CA 1
ATOM 616 C C . LEU A 1 100 ? -37.302 44.491 5.049 1.00 10.63 200 LEU A C 1
ATOM 617 O O . LEU A 1 100 ? -36.619 45.238 5.755 1.00 10.32 200 LEU A O 1
ATOM 622 N N . VAL A 1 101 ? -36.815 43.504 4.297 1.00 9.39 201 VAL A N 1
ATOM 623 C CA . VAL A 1 101 ? -35.395 43.301 4.038 1.00 10.01 201 VAL A CA 1
ATOM 624 C C . VAL A 1 101 ? -35.236 43.186 2.526 1.00 9.75 201 VAL A C 1
ATOM 625 O O . VAL A 1 101 ? -35.963 42.403 1.884 1.00 8.70 201 VAL A O 1
ATOM 629 N N . ARG A 1 102 ? -34.240 43.887 1.982 1.00 10.83 202 ARG A N 1
ATOM 630 C CA . ARG A 1 102 ? -33.846 43.667 0.581 1.00 11.31 202 ARG A CA 1
ATOM 631 C C . ARG A 1 102 ? -32.432 43.157 0.544 1.00 11.23 202 ARG A C 1
ATOM 632 O O . ARG A 1 102 ? -31.560 43.761 1.155 1.00 10.82 202 ARG A O 1
ATOM 640 N N . ILE A 1 103 ? -32.212 42.074 -0.189 1.00 10.68 203 ILE A N 1
ATOM 641 C CA . ILE A 1 103 ? -30.912 41.436 -0.313 1.00 10.78 203 ILE A CA 1
ATOM 642 C C . ILE A 1 103 ? -30.446 41.618 -1.765 1.00 11.59 203 ILE A C 1
ATOM 643 O O . ILE A 1 103 ? -31.188 41.271 -2.698 1.00 10.65 203 ILE A O 1
ATOM 648 N N . GLU A 1 104 ? -29.232 42.147 -1.934 1.00 11.92 204 GLU A N 1
ATOM 649 C CA . GLU A 1 104 ? -28.578 42.181 -3.263 1.00 13.97 204 GLU A CA 1
ATOM 650 C C . GLU A 1 104 ? -27.760 40.909 -3.422 1.00 12.53 204 GLU A C 1
ATOM 651 O O . GLU A 1 104 ? -26.926 40.550 -2.551 1.00 11.27 204 GLU A O 1
ATOM 657 N N . HIS A 1 105 ? -27.982 40.234 -4.532 1.00 12.37 205 HIS A N 1
ATOM 658 C CA . HIS A 1 105 ? -27.245 39.033 -4.877 1.00 12.17 205 HIS A CA 1
ATOM 659 C C . HIS A 1 105 ? -26.289 39.337 -6.040 1.00 12.84 205 HIS A C 1
ATOM 660 O O . HIS A 1 105 ? -26.310 40.403 -6.604 1.00 13.98 205 HIS A O 1
ATOM 667 N N . ALA A 1 106 ? -25.481 38.363 -6.395 1.00 14.09 206 ALA A N 1
ATOM 668 C CA . ALA A 1 106 ? -24.568 38.508 -7.531 1.00 14.34 206 ALA A CA 1
ATOM 669 C C . ALA A 1 106 ? -25.324 38.580 -8.848 1.00 14.57 206 ALA A C 1
ATOM 670 O O . ALA A 1 106 ? -26.497 38.147 -8.964 1.00 14.09 206 ALA A O 1
ATOM 672 N N . PHE A 1 107 ? -24.658 39.178 -9.840 1.00 14.51 207 PHE A N 1
ATOM 673 C CA . PHE A 1 107 ? -25.111 39.187 -11.207 1.00 15.32 207 PHE A CA 1
ATOM 674 C C . PHE A 1 107 ? -26.482 39.817 -11.378 1.00 15.02 207 PHE A C 1
ATOM 675 O O . PHE A 1 107 ? -27.258 39.397 -12.239 1.00 16.58 207 PHE A O 1
ATOM 683 N N . GLY A 1 108 ? -26.758 40.845 -10.569 1.00 13.76 208 GLY A N 1
ATOM 684 C CA . GLY A 1 108 ? -27.916 41.685 -10.768 1.00 13.89 208 GLY A CA 1
ATOM 685 C C . GLY A 1 108 ? -29.209 41.263 -10.100 1.00 12.73 208 GLY A C 1
ATOM 686 O O . GLY A 1 108 ? -30.225 41.965 -10.225 1.00 12.31 208 GLY A O 1
ATOM 687 N N . PHE A 1 109 ? -29.196 40.130 -9.432 1.00 11.32 209 PHE A N 1
ATOM 688 C CA . PHE A 1 109 ? -30.418 39.643 -8.811 1.00 11.04 209 PHE A CA 1
ATOM 689 C C . PHE A 1 109 ? -30.614 40.309 -7.439 1.00 11.29 209 PHE A C 1
ATOM 690 O O . PHE A 1 109 ? -29.636 40.627 -6.739 1.00 10.83 209 PHE A O 1
ATOM 698 N N . SER A 1 110 ? -31.878 40.493 -7.062 1.00 11.04 210 SER A N 1
ATOM 699 C CA . SER A 1 110 ? -32.227 40.916 -5.708 1.00 11.06 210 SER A CA 1
ATOM 700 C C . SER A 1 110 ? -33.437 40.143 -5.246 1.00 10.30 210 SER A C 1
ATOM 701 O O . SER A 1 110 ? -34.234 39.641 -6.075 1.00 9.64 210 SER A O 1
ATOM 704 N N . SER A 1 111 ? -33.629 40.079 -3.942 1.00 9.19 211 SER A N 1
ATOM 705 C CA . SER A 1 111 ? -34.810 39.474 -3.386 1.00 9.86 211 SER A CA 1
ATOM 706 C C . SER A 1 111 ? -35.304 40.408 -2.292 1.00 10.62 211 SER A C 1
ATOM 707 O O . SER A 1 111 ? -34.526 41.019 -1.643 1.00 9.50 211 SER A O 1
ATOM 710 N N . ILE A 1 112 ? -36.626 40.479 -2.154 1.00 10.50 212 ILE A N 1
ATOM 711 C CA . ILE A 1 112 ? -37.206 41.316 -1.138 1.00 11.26 212 ILE A CA 1
ATOM 712 C C . ILE A 1 112 ? -38.253 40.543 -0.364 1.00 10.29 212 ILE A C 1
ATOM 713 O O . ILE A 1 112 ? -38.920 39.751 -0.940 1.00 9.23 212 ILE A O 1
ATOM 718 N N . TYR A 1 113 ? -38.302 40.807 0.937 1.00 8.65 213 TYR A N 1
ATOM 719 C CA . TYR A 1 113 ? -39.143 40.131 1.886 1.00 8.73 213 TYR A CA 1
ATOM 720 C C . TYR A 1 113 ? -39.898 41.158 2.709 1.00 8.65 213 TYR A C 1
ATOM 721 O O . TYR A 1 113 ? -39.299 41.863 3.401 1.00 8.92 213 TYR A O 1
ATOM 730 N N . THR A 1 114 ? -41.215 41.214 2.581 1.00 8.50 214 THR A N 1
ATOM 731 C CA . THR A 1 114 ? -41.981 42.241 3.236 1.00 8.86 214 THR A CA 1
ATOM 732 C C . THR A 1 114 ? -43.185 41.864 4.073 1.00 8.79 214 THR A C 1
ATOM 733 O O . THR A 1 114 ? 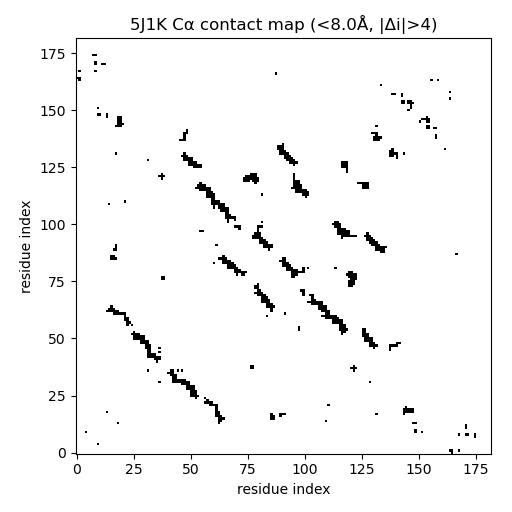-43.537 40.766 4.126 1.00 8.19 214 THR A O 1
ATOM 737 N N . HIS A 1 115 ? -43.749 42.902 4.691 1.00 8.53 215 HIS A N 1
ATOM 738 C CA . HIS A 1 115 ? -44.821 42.759 5.659 1.00 8.81 215 HIS A CA 1
ATOM 739 C C . HIS A 1 115 ? -44.368 42.119 6.961 1.00 9.56 215 HIS A C 1
ATOM 740 O O . HIS A 1 115 ? -45.203 41.608 7.738 1.00 9.65 215 HIS A O 1
ATOM 747 N N . LEU A 1 116 ? -43.060 42.181 7.234 1.00 9.63 216 LEU A N 1
ATOM 748 C CA . LEU A 1 116 ? -42.474 41.436 8.341 1.00 9.82 216 LEU A CA 1
ATOM 749 C C . LEU A 1 116 ? -42.943 41.983 9.675 1.00 10.56 216 LEU A C 1
ATOM 750 O O . LEU A 1 116 ? -43.292 43.144 9.772 1.00 10.83 216 LEU A O 1
ATOM 755 N N . ASP A 1 117 ? -42.973 41.112 10.679 1.00 12.03 217 ASP A N 1
ATOM 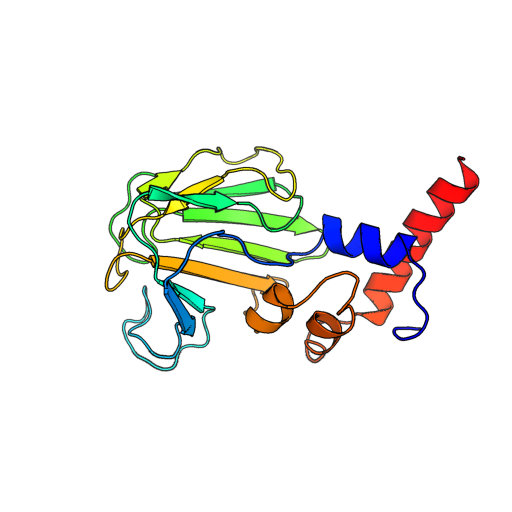756 C CA . ASP A 1 117 ? -43.154 41.544 12.073 1.00 14.50 217 ASP A CA 1
ATOM 757 C C . ASP A 1 117 ? -41.869 42.052 12.709 1.00 13.93 217 ASP A C 1
ATOM 758 O O . ASP A 1 117 ? -41.919 42.985 13.528 1.00 15.78 217 ASP A O 1
ATOM 763 N N . HIS A 1 118 ? -40.740 41.455 12.345 1.00 13.69 218 HIS A N 1
ATOM 764 C CA . HIS A 1 118 ? -39.438 41.762 12.898 1.00 14.01 218 HIS A CA 1
ATOM 765 C C . HIS A 1 118 ? -38.331 41.439 11.901 1.00 13.60 218 HIS A C 1
ATOM 766 O O . HIS A 1 118 ? -38.424 40.466 11.145 1.00 12.94 218 HIS A O 1
ATOM 773 N N . VAL A 1 119 ? -37.292 42.275 11.917 1.00 13.22 219 VAL A N 1
ATOM 774 C CA . VAL A 1 119 ? -36.166 42.179 10.998 1.00 13.82 219 VAL A CA 1
ATOM 775 C C . VAL A 1 119 ? -34.961 41.807 11.840 1.00 14.51 219 VAL A C 1
ATOM 776 O O . VAL A 1 119 ? -34.720 42.429 12.876 1.00 14.59 219 VAL A O 1
ATOM 780 N N . ASN A 1 120 ? -34.225 40.795 11.411 1.00 14.36 220 ASN A N 1
ATOM 781 C CA . ASN A 1 120 ? -33.105 40.247 12.182 1.00 16.48 220 ASN A CA 1
ATOM 782 C C . ASN A 1 120 ? -31.714 40.413 11.559 1.00 17.42 220 ASN A C 1
ATOM 783 O O . ASN A 1 120 ? -30.735 39.844 12.029 1.00 18.61 220 ASN A O 1
ATOM 788 N N . VAL A 1 121 ? -31.634 41.234 10.534 1.00 17.45 221 VAL A N 1
ATOM 789 C CA . VAL A 1 121 ? -30.378 41.560 9.891 1.00 17.29 221 VAL A CA 1
ATOM 790 C C . VAL A 1 121 ? -30.282 43.074 9.698 1.00 18.31 221 VAL A C 1
ATOM 791 O O . VAL A 1 121 ? -31.280 43.765 9.646 1.00 18.46 221 VAL A O 1
ATOM 795 N N . GLN A 1 122 ? -29.056 43.564 9.563 1.00 21.45 222 GLN A N 1
ATOM 796 C CA . GLN A 1 122 ? -28.747 44.999 9.399 1.00 22.76 222 GLN A CA 1
ATOM 797 C C . GLN A 1 122 ? -28.267 45.299 7.988 1.00 19.64 222 GLN A C 1
ATOM 798 O O . GLN A 1 122 ? -27.586 44.464 7.420 1.00 17.26 222 GLN A O 1
ATOM 804 N N . PRO A 1 123 ? -28.523 46.506 7.446 1.00 20.36 223 PRO A N 1
ATOM 805 C CA . PRO A 1 123 ? -27.835 46.879 6.204 1.00 20.27 223 PRO A CA 1
ATOM 806 C C . PRO A 1 123 ? -26.317 46.740 6.287 1.00 19.81 223 PRO A C 1
ATOM 807 O O . PRO A 1 123 ? -25.735 46.939 7.361 1.00 18.63 223 PRO A O 1
ATOM 811 N N . LYS A 1 124 ? -25.720 46.359 5.160 1.00 18.01 224 LYS A N 1
ATOM 812 C CA . LYS A 1 124 ? -24.298 46.027 5.004 1.00 20.10 224 LYS A CA 1
ATOM 813 C C . LYS A 1 124 ? -23.884 44.654 5.539 1.00 19.09 224 LYS A C 1
ATOM 814 O O . LYS A 1 124 ? -22.727 44.267 5.356 1.00 19.48 224 LYS A O 1
ATOM 820 N N . SER A 1 125 ? -24.812 43.893 6.130 1.00 17.82 225 SER A N 1
ATOM 821 C CA . SER A 1 125 ? -24.493 42.544 6.612 1.00 19.48 225 SER A CA 1
ATOM 822 C C . SER A 1 125 ? -24.415 41.544 5.473 1.00 16.71 225 SER A C 1
ATOM 823 O O . SER A 1 125 ? -25.300 41.527 4.605 1.00 14.08 225 SER A O 1
ATOM 826 N N . PHE A 1 126 ? -23.400 40.671 5.500 1.00 16.25 226 PHE A N 1
ATOM 827 C CA . PHE A 1 126 ? -23.307 39.605 4.516 1.00 16.26 226 PHE A CA 1
ATOM 828 C C . PHE A 1 126 ? -24.290 38.493 4.905 1.00 16.80 226 PHE A C 1
ATOM 829 O O . PHE A 1 126 ? -24.542 38.241 6.091 1.00 16.58 226 PHE A O 1
ATOM 837 N N . ILE A 1 127 ? -24.860 37.907 3.890 1.00 15.28 227 ILE A N 1
ATOM 838 C CA . ILE A 1 127 ? -25.872 36.913 4.035 1.00 15.45 227 ILE A CA 1
ATOM 839 C C . ILE A 1 127 ? -25.511 35.589 3.380 1.00 14.60 227 ILE A C 1
ATOM 840 O O . ILE A 1 127 ? -25.066 35.548 2.291 1.00 13.45 227 ILE A O 1
ATOM 845 N N . GLN A 1 128 ? -25.828 34.523 4.084 1.00 15.36 228 GLN A N 1
ATOM 846 C CA . GLN A 1 128 ? -25.666 33.179 3.595 1.00 17.26 228 GLN A CA 1
ATOM 847 C C . GLN A 1 128 ? -27.042 32.601 3.234 1.00 15.45 228 GLN A C 1
ATOM 848 O O . GLN A 1 128 ? -27.973 32.821 3.910 1.00 15.19 228 GLN A O 1
ATOM 854 N N . LYS A 1 129 ? -27.121 31.857 2.151 1.00 14.17 229 LYS A N 1
ATOM 855 C CA . LYS A 1 129 ? -28.347 31.240 1.724 1.00 14.72 229 LYS A CA 1
ATOM 856 C C . 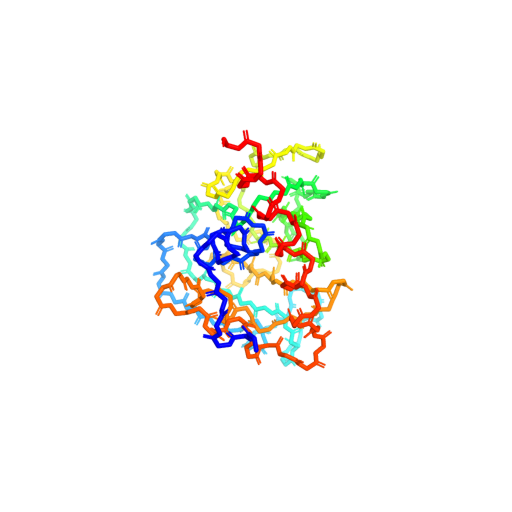LYS A 1 129 ? -28.900 30.439 2.896 1.00 14.87 229 LYS A C 1
ATOM 857 O O . LYS A 1 129 ? -28.191 29.743 3.490 1.00 14.19 229 LYS A O 1
ATOM 863 N N . GLY A 1 130 ? -30.172 30.586 3.184 1.00 14.97 230 GLY A N 1
ATOM 864 C CA . GLY A 1 130 ? -30.819 29.869 4.274 1.00 14.93 230 GLY A CA 1
ATOM 865 C C . GLY A 1 130 ? -30.740 30.501 5.639 1.00 14.89 230 GLY A C 1
ATOM 866 O O . GLY A 1 130 ? -31.352 29.984 6.583 1.00 15.35 230 GLY A O 1
ATOM 867 N N . GLN A 1 131 ? -30.038 31.598 5.731 1.00 14.80 231 GLN A N 1
ATOM 868 C CA . GLN A 1 131 ? -29.922 32.324 6.965 1.00 16.51 231 GLN A CA 1
ATOM 869 C C . GLN A 1 131 ? -31.242 32.972 7.364 1.00 15.96 231 GLN A C 1
ATOM 870 O O . GLN A 1 131 ? -31.901 33.485 6.543 1.00 14.64 231 GLN A O 1
ATOM 876 N N . LEU A 1 132 ? -31.561 33.003 8.644 1.00 15.43 232 LEU A N 1
ATOM 877 C CA . LEU A 1 132 ? -32.758 33.662 9.098 1.00 16.49 232 LEU A CA 1
ATOM 878 C C . LEU A 1 132 ? -32.620 35.163 8.915 1.00 16.22 232 LEU A C 1
ATOM 879 O O . LEU A 1 132 ? -31.657 35.682 9.329 1.00 17.13 232 LEU A O 1
ATOM 884 N N . ILE A 1 133 ? -33.592 35.830 8.324 1.00 14.20 233 ILE A N 1
ATOM 885 C CA . ILE A 1 133 ? -33.524 37.257 8.165 1.00 13.38 233 ILE A CA 1
ATOM 886 C C . ILE A 1 133 ? -34.624 38.050 8.858 1.00 12.68 233 ILE A C 1
ATOM 887 O O . ILE A 1 133 ? -34.524 39.195 8.991 1.00 12.45 233 ILE A O 1
ATOM 892 N N . GLY A 1 134 ? -35.660 37.366 9.286 1.00 11.72 234 GLY A N 1
ATOM 893 C CA . GLY A 1 134 ? -36.733 38.004 10.004 1.00 11.24 234 GLY A CA 1
ATOM 894 C C . GLY A 1 134 ? -37.862 37.050 10.257 1.00 11.38 234 GLY A C 1
ATOM 895 O O . GLY A 1 134 ? -37.712 35.861 10.065 1.00 11.03 234 GLY A O 1
ATOM 896 N N . TYR A 1 135 ? -38.972 37.610 10.691 1.00 11.12 235 TYR A N 1
ATOM 897 C CA . TYR A 1 135 ? -40.172 36.874 11.098 1.00 11.04 235 TYR A CA 1
ATOM 898 C C . TYR A 1 135 ? -41.333 37.505 10.385 1.00 10.31 235 TYR A C 1
ATOM 899 O O . TYR A 1 135 ? -41.467 38.748 10.383 1.00 11.18 235 TYR A O 1
ATOM 908 N N . SER A 1 136 ? -42.193 36.672 9.824 1.00 9.41 236 SER A N 1
ATOM 909 C CA . SER A 1 136 ? -43.335 37.157 9.062 1.00 9.37 236 SER A CA 1
ATOM 910 C C . SER A 1 136 ? -44.349 37.904 9.928 1.00 9.94 236 SER A C 1
ATOM 911 O O . SER A 1 136 ? -44.437 37.664 11.140 1.00 9.48 236 SER A O 1
ATOM 914 N N . GLY A 1 137 ? -45.042 38.846 9.310 1.00 9.57 237 GLY A N 1
ATOM 915 C CA . GLY A 1 137 ? -46.038 39.650 10.003 1.00 10.19 237 GLY A CA 1
ATOM 916 C C . GLY A 1 137 ? -47.221 40.028 9.159 1.00 10.74 237 GLY A C 1
ATOM 917 O O . GLY A 1 137 ? -47.612 39.275 8.272 1.00 10.79 237 GLY A O 1
ATOM 918 N N . LYS A 1 138 ? -47.793 41.195 9.453 1.00 10.78 238 LYS A N 1
ATOM 919 C CA . LYS A 1 138 ? -48.877 41.771 8.655 1.00 12.21 238 LYS A CA 1
ATOM 920 C C . LYS A 1 138 ? -48.661 43.269 8.499 1.00 11.32 238 LYS A C 1
ATOM 921 O O . LYS A 1 138 ? -49.620 43.996 8.240 1.00 11.42 238 LYS A O 1
ATOM 927 N N . SER A 1 139 ? -47.411 43.732 8.618 1.00 10.41 239 SER A N 1
ATOM 928 C CA . SER A 1 139 ? -47.137 45.179 8.614 1.00 10.65 239 SER A CA 1
ATOM 929 C C . SER A 1 139 ? -47.370 45.809 7.234 1.00 10.90 239 SER A C 1
ATOM 930 O O . SER A 1 139 ? -47.161 45.176 6.191 1.00 9.99 239 SER A O 1
ATOM 933 N N . GLY A 1 140 ? -47.831 47.056 7.216 1.00 10.98 240 GLY A N 1
ATOM 934 C CA . GLY A 1 140 ? -48.063 47.758 5.981 1.00 11.63 240 GLY A CA 1
ATOM 935 C C . GLY A 1 140 ? -49.394 47.383 5.364 1.00 12.19 240 GLY A C 1
ATOM 936 O O . GLY A 1 140 ? -50.290 46.849 6.032 1.00 12.32 240 GLY A O 1
ATOM 937 N N . ASN A 1 141 ? -49.507 47.622 4.069 1.00 12.63 241 ASN A N 1
ATOM 938 C CA . ASN A 1 141 ? -50.730 47.294 3.330 1.00 13.04 241 ASN A CA 1
ATOM 939 C C . ASN A 1 141 ? -50.613 45.836 2.888 1.00 13.17 241 ASN A C 1
ATOM 940 O O . ASN A 1 141 ? -50.334 45.530 1.713 1.00 12.05 241 ASN A O 1
ATOM 945 N N . SER A 1 142 ? -50.822 44.951 3.859 1.00 12.68 242 SER A N 1
ATOM 946 C CA . SER A 1 142 ? -50.571 43.523 3.717 1.00 13.40 242 SER A CA 1
ATOM 947 C C . SER A 1 142 ? -51.815 42.733 3.332 1.00 14.73 242 SER A C 1
ATOM 948 O O . SER A 1 142 ? -51.695 41.630 2.797 1.00 14.91 242 SER A O 1
ATOM 951 N N . GLY A 1 143 ? -52.999 43.245 3.681 1.00 15.20 243 GLY A N 1
ATOM 952 C CA . GLY A 1 143 ? -54.216 42.438 3.568 1.00 16.05 243 GLY A CA 1
ATOM 953 C C . GLY A 1 143 ? -54.247 41.214 4.476 1.00 17.11 243 GLY A C 1
ATOM 954 O O . GLY A 1 143 ? -55.008 40.293 4.224 1.00 19.81 243 GLY A O 1
ATOM 955 N N . GLY A 1 144 ? -53.461 41.204 5.542 1.00 15.74 244 GLY A N 1
ATOM 956 C CA . GLY A 1 144 ? -53.461 40.093 6.491 1.00 15.68 244 GLY A CA 1
ATOM 957 C C . GLY A 1 144 ? -52.070 39.547 6.749 1.00 14.61 244 GLY A C 1
ATOM 958 O O . GLY A 1 144 ? -51.056 40.121 6.291 1.00 13.47 244 GLY A O 1
ATOM 959 N N . GLU A 1 145 ? -52.028 38.434 7.485 1.00 13.39 245 GLU A N 1
ATOM 960 C CA . GLU A 1 145 ? -50.774 37.808 7.844 1.00 13.15 245 GLU A CA 1
ATOM 961 C C . GLU A 1 145 ? -50.199 37.050 6.646 1.00 12.48 245 GLU A C 1
ATOM 962 O O . GLU A 1 145 ? -50.762 36.038 6.191 1.00 11.55 245 GLU A O 1
ATOM 968 N N . LYS A 1 146 ? -49.051 37.512 6.163 1.00 10.80 246 LYS A N 1
ATOM 969 C CA . LYS A 1 146 ? -48.433 36.923 4.964 1.00 10.48 246 LYS A CA 1
ATOM 970 C C . LYS A 1 146 ? -46.995 37.423 4.821 1.00 10.62 246 LYS A C 1
ATOM 971 O O . LYS A 1 146 ? -46.630 38.445 5.397 1.00 11.49 246 LYS A O 1
ATOM 977 N N . LEU A 1 147 ? -46.197 36.708 4.060 1.00 10.24 247 LEU A N 1
ATOM 978 C CA . LEU A 1 147 ? -44.892 37.192 3.570 1.00 9.55 247 LEU A CA 1
ATOM 979 C C . LEU A 1 147 ? -45.057 37.585 2.116 1.00 9.93 247 LEU A C 1
ATOM 980 O O . LEU A 1 147 ? -45.459 36.741 1.292 1.00 10.35 247 LEU A O 1
ATOM 985 N N . HIS A 1 148 ? -44.731 38.831 1.779 1.00 9.16 248 HIS A N 1
ATOM 986 C CA . HIS A 1 148 ? -44.601 39.230 0.384 1.00 9.02 248 HIS A CA 1
ATOM 987 C C . HIS A 1 148 ? -43.157 39.055 -0.071 1.00 8.83 248 HIS A C 1
ATOM 988 O O . HIS A 1 148 ? -42.217 39.488 0.636 1.00 8.60 248 HIS A O 1
ATOM 995 N N . TYR A 1 149 ? -42.981 38.420 -1.238 1.00 8.65 249 TYR A N 1
ATOM 996 C CA . TYR A 1 149 ? -41.661 38.032 -1.742 1.00 8.82 249 TYR A CA 1
ATOM 997 C C . TYR A 1 149 ? -41.525 38.421 -3.203 1.00 9.25 249 TYR A C 1
ATOM 998 O O . TYR A 1 149 ? -42.427 38.163 -3.997 1.00 9.05 249 TYR A O 1
ATOM 1007 N N . GLU A 1 150 ? -40.417 39.035 -3.551 1.00 9.96 250 GLU A N 1
ATOM 1008 C CA . GLU A 1 150 ? -40.142 39.366 -4.969 1.00 10.82 250 GLU A CA 1
ATOM 1009 C C . GLU A 1 150 ? -38.731 39.008 -5.311 1.00 10.78 250 GLU A C 1
ATOM 1010 O O . GLU A 1 150 ? -37.822 39.205 -4.492 1.00 9.98 250 GLU A O 1
ATOM 1016 N N . VAL A 1 151 ? -38.557 38.523 -6.536 1.00 9.99 251 VAL A N 1
ATOM 1017 C CA . VAL A 1 151 ? -37.244 38.357 -7.138 1.00 10.46 251 VAL A CA 1
ATOM 1018 C C . VAL A 1 151 ? -37.178 39.320 -8.311 1.00 10.58 251 VAL A C 1
ATOM 1019 O O . VAL A 1 151 ? -38.110 39.399 -9.117 1.00 9.99 251 VAL A O 1
ATOM 1023 N N . ARG A 1 152 ? -36.084 40.077 -8.384 1.00 9.76 252 ARG A N 1
ATOM 1024 C CA . ARG A 1 152 ? -35.881 41.035 -9.478 1.00 10.92 252 ARG A CA 1
ATOM 1025 C C . ARG A 1 152 ? -34.508 40.861 -10.088 1.00 10.92 252 ARG A C 1
ATOM 1026 O O . ARG A 1 152 ? -33.608 40.306 -9.460 1.00 10.05 252 ARG A O 1
ATOM 1034 N N . PHE A 1 153 ? -34.380 41.340 -11.327 1.00 11.30 253 PHE A N 1
ATOM 1035 C CA . PHE A 1 153 ? -33.127 41.360 -12.074 1.00 11.92 253 PHE A CA 1
ATOM 1036 C C . PHE A 1 153 ? -32.879 42.788 -12.554 1.00 13.16 253 PHE A C 1
ATOM 1037 O O . PHE A 1 153 ? -33.663 43.314 -13.362 1.00 13.05 253 PHE A O 1
ATOM 1045 N N . LEU A 1 154 ? -31.833 43.437 -12.017 1.00 14.11 254 LEU A N 1
ATOM 1046 C CA . LEU A 1 154 ? -31.584 44.888 -12.183 1.00 16.17 254 LEU A CA 1
ATOM 1047 C C . LEU A 1 154 ? -32.869 45.721 -11.980 1.00 16.86 254 LEU A C 1
ATOM 1048 O O . LEU A 1 154 ? -33.220 46.618 -12.774 1.00 17.87 254 LEU A O 1
ATOM 1053 N N . GLY A 1 155 ? -33.600 45.364 -10.942 1.00 16.82 255 GLY A N 1
ATOM 1054 C CA . GLY A 1 155 ? -34.817 46.071 -10.636 1.00 18.10 255 GLY A CA 1
ATOM 1055 C C . GLY A 1 155 ? -36.060 45.650 -11.390 1.00 18.52 255 GLY A C 1
ATOM 1056 O O . GLY A 1 155 ? -37.111 46.104 -11.107 1.00 19.97 255 GLY A O 1
ATOM 1057 N N . LYS A 1 156 ? -35.910 44.760 -12.328 1.00 18.29 256 LYS A N 1
ATOM 1058 C CA . LYS A 1 156 ? -37.025 44.267 -13.087 1.00 20.93 256 LYS A CA 1
ATOM 1059 C C . LYS A 1 156 ? -37.733 43.072 -12.448 1.00 17.63 256 LYS A C 1
ATOM 1060 O O . LYS A 1 156 ? -37.134 42.126 -12.158 1.00 15.09 256 LYS A O 1
ATOM 1066 N N . ILE A 1 157 ? -39.034 43.170 -12.318 1.00 18.16 257 ILE A N 1
ATOM 1067 C CA . ILE A 1 157 ? -39.792 42.088 -11.733 1.00 17.90 257 ILE A CA 1
ATOM 1068 C C . ILE A 1 157 ? -39.800 40.786 -12.557 1.00 18.03 257 ILE A C 1
ATOM 1069 O O . ILE A 1 157 ? -40.002 40.821 -13.742 1.00 18.07 257 ILE A O 1
ATOM 1074 N N . LEU A 1 158 ? -39.554 39.666 -11.894 1.00 16.17 258 LEU A N 1
ATOM 1075 C CA . LEU A 1 158 ? -39.571 38.363 -12.532 1.00 16.92 258 LEU A CA 1
ATOM 1076 C C . LEU A 1 158 ? -40.702 37.463 -12.020 1.00 17.98 258 LEU A C 1
ATOM 1077 O O . LEU A 1 158 ? -41.326 37.801 -11.079 1.00 19.25 258 LEU A O 1
ATOM 1082 N N . ASP A 1 159 ? -40.901 36.325 -12.658 1.00 18.69 259 ASP A N 1
ATOM 1083 C CA . ASP A 1 159 ? -41.890 35.327 -12.165 1.00 18.41 259 ASP A CA 1
ATOM 1084 C C . ASP A 1 159 ? -41.243 34.542 -11.029 1.00 16.73 259 ASP A C 1
ATOM 1085 O O . ASP A 1 159 ? -40.484 33.600 -11.250 1.00 16.72 259 ASP A O 1
ATOM 1090 N N . ALA A 1 160 ? -41.559 34.922 -9.787 1.00 15.38 260 ALA A N 1
ATOM 1091 C CA . ALA A 1 160 ? -40.952 34.283 -8.639 1.00 15.82 260 ALA A CA 1
ATOM 1092 C C . ALA A 1 160 ? -41.172 32.788 -8.563 1.00 15.36 260 ALA A C 1
ATOM 1093 O O . ALA A 1 160 ? -40.311 32.086 -8.053 1.00 15.62 260 ALA A O 1
ATOM 1095 N N . GLN A 1 161 ? -42.296 32.278 -9.080 1.00 14.89 261 GLN A N 1
ATOM 1096 C CA . GLN A 1 161 ? -42.556 30.850 -9.007 1.00 16.22 261 GLN A CA 1
ATOM 1097 C C . GLN A 1 161 ? -41.468 30.065 -9.723 1.00 15.94 261 GLN A C 1
ATOM 1098 O O . GLN A 1 161 ? -41.133 28.967 -9.303 1.00 15.53 261 GLN A O 1
ATOM 1104 N N . LYS A 1 162 ? -40.929 30.627 -10.799 1.00 16.42 262 LYS A N 1
ATOM 1105 C CA . LYS A 1 162 ? -39.857 29.938 -11.511 1.00 17.59 262 LYS A CA 1
ATOM 1106 C C . LYS A 1 162 ? -38.596 29.754 -10.668 1.00 15.77 262 LYS A C 1
ATOM 1107 O O . LYS A 1 162 ? -37.881 28.777 -10.870 1.00 14.89 262 LYS A O 1
ATOM 1113 N N . PHE A 1 163 ? -38.357 30.665 -9.716 1.00 13.85 263 PHE A N 1
ATOM 1114 C CA . PHE A 1 163 ? -37.218 30.576 -8.790 1.00 13.72 263 PHE A CA 1
ATOM 1115 C C . PHE A 1 163 ? -37.523 29.716 -7.565 1.00 13.65 263 PHE A C 1
ATOM 1116 O O . PHE A 1 163 ? -36.664 28.984 -7.095 1.00 15.04 263 PHE A O 1
ATOM 1124 N N . LEU A 1 164 ? -38.766 29.724 -7.113 1.00 15.57 264 LEU A N 1
ATOM 1125 C CA . LEU A 1 164 ? -39.217 28.801 -6.050 1.00 15.63 264 LEU A CA 1
ATOM 1126 C C . LEU A 1 164 ? -39.020 27.327 -6.409 1.00 17.04 264 LEU A C 1
ATOM 1127 O O . LEU A 1 164 ? -38.607 26.525 -5.570 1.00 17.64 264 LEU A O 1
ATOM 1132 N N . ALA A 1 165 ? -39.324 27.000 -7.664 1.00 18.36 265 ALA A N 1
ATOM 1133 C CA . ALA A 1 165 ? -39.289 25.628 -8.160 1.00 19.69 265 ALA A CA 1
ATOM 1134 C C . ALA A 1 165 ? -37.892 25.203 -8.683 1.00 21.73 265 ALA A C 1
ATOM 1135 O O . ALA A 1 165 ? -37.653 24.034 -9.043 1.00 23.52 265 ALA A O 1
ATOM 1137 N N . TRP A 1 166 ? -36.9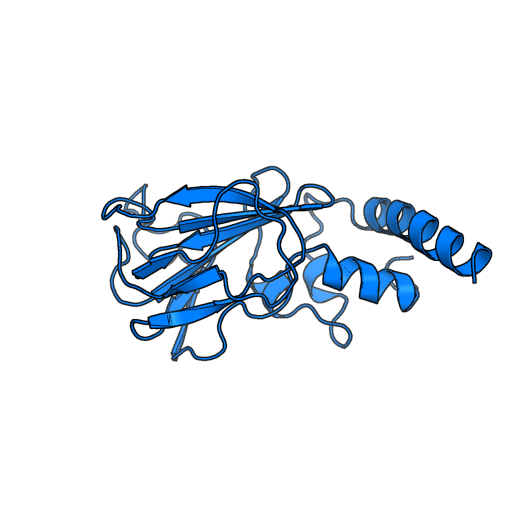40 26.135 -8.662 1.00 17.73 266 TRP A N 1
ATOM 1138 C CA . TRP A 1 166 ? -35.608 25.889 -9.180 1.00 17.07 266 TRP A CA 1
ATOM 1139 C C . TRP A 1 166 ? -34.715 25.195 -8.162 1.00 18.19 266 TRP A C 1
ATOM 1140 O O . TRP A 1 166 ? -34.536 25.682 -7.069 1.00 18.67 266 TRP A O 1
ATOM 1151 N N . ASP A 1 167 ? -34.170 24.037 -8.507 1.00 19.69 267 ASP A N 1
ATOM 1152 C CA . ASP A 1 167 ? -33.261 23.310 -7.638 1.00 22.35 267 ASP A CA 1
ATOM 1153 C C . ASP A 1 167 ? -32.442 22.353 -8.508 1.00 23.15 267 ASP A C 1
ATOM 1154 O O . ASP A 1 167 ? -32.646 22.303 -9.711 1.00 22.04 267 ASP A O 1
ATOM 1159 N N . LEU A 1 168 ? -31.522 21.622 -7.902 1.00 27.31 268 LEU A N 1
ATOM 1160 C CA . LEU A 1 168 ? -30.615 20.727 -8.649 1.00 31.72 268 LEU A CA 1
ATOM 1161 C C . LEU A 1 168 ? -31.363 19.733 -9.556 1.00 33.90 268 LEU A C 1
ATOM 1162 O O . LEU A 1 168 ? -30.968 19.525 -10.700 1.00 36.88 268 LEU A O 1
ATOM 1167 N N . ASP A 1 169 ? -32.461 19.161 -9.054 1.00 36.41 269 ASP A N 1
ATOM 1168 C CA . ASP A 1 169 ? -33.279 18.191 -9.816 1.00 36.32 269 ASP A CA 1
ATOM 1169 C C . ASP A 1 169 ? -34.259 18.842 -10.798 1.00 34.88 269 ASP A C 1
ATOM 1170 O O . ASP A 1 169 ? -34.915 18.140 -11.574 1.00 33.54 269 ASP A O 1
ATOM 1175 N N . HIS A 1 170 ? -34.398 20.169 -10.737 1.00 29.66 270 HIS A N 1
ATOM 1176 C CA . HIS A 1 170 ? -35.281 20.914 -11.617 1.00 27.79 270 HIS A CA 1
ATOM 1177 C C . HIS A 1 170 ? -34.545 22.153 -12.112 1.00 25.72 270 HIS A C 1
ATOM 1178 O O . HIS A 1 170 ? -35.000 23.268 -11.919 1.00 23.86 270 HIS A O 1
ATOM 1185 N N . PHE A 1 171 ? -33.412 21.941 -12.772 1.00 25.23 271 PHE A N 1
ATOM 1186 C CA . PHE A 1 171 ? -32.487 23.045 -13.021 1.00 23.48 271 PHE A CA 1
ATOM 1187 C C . PHE A 1 171 ? -32.914 23.963 -14.148 1.00 23.10 271 PHE A C 1
ATOM 1188 O O . PHE A 1 171 ? -32.476 25.116 -14.218 1.00 22.86 271 PHE A O 1
ATOM 1196 N N . GLN A 1 172 ? -33.803 23.500 -15.031 1.00 23.25 272 GLN A N 1
ATOM 1197 C CA . GLN A 1 172 ? -34.261 24.347 -16.115 1.00 23.51 272 GLN A CA 1
ATOM 1198 C C . GLN A 1 172 ? -35.301 25.376 -15.697 1.00 21.48 272 GLN A C 1
ATOM 1199 O O . GLN A 1 172 ? -35.593 26.282 -16.453 1.00 20.76 272 GLN A O 1
ATOM 1205 N N . SER A 1 173 ? -35.850 25.266 -14.487 1.00 20.56 273 SER A N 1
ATOM 1206 C CA . SER A 1 173 ? -36.977 26.090 -14.106 1.00 18.96 273 SER A CA 1
ATOM 1207 C C . SER A 1 173 ? -36.692 27.602 -14.264 1.00 18.17 273 SER A C 1
ATOM 1208 O O . SER A 1 173 ? -37.407 28.308 -14.952 1.00 18.13 273 SER A O 1
ATOM 1211 N N . ALA A 1 174 ? -35.635 28.078 -13.612 1.00 17.58 274 ALA A N 1
ATOM 1212 C CA . ALA A 1 174 ? -35.303 29.518 -13.657 1.00 17.23 274 ALA A CA 1
ATOM 1213 C C . ALA A 1 174 ? -34.801 29.936 -15.041 1.00 17.76 274 ALA A C 1
ATOM 1214 O O . ALA A 1 174 ? -34.978 31.070 -15.457 1.00 18.07 274 ALA A O 1
ATOM 1216 N N . LEU A 1 175 ? -34.157 29.004 -15.719 1.00 20.11 275 LEU A N 1
ATOM 1217 C CA . LEU A 1 175 ? -33.605 29.266 -17.069 1.00 24.37 275 LEU A CA 1
ATOM 1218 C C . LEU A 1 175 ? -34.681 29.605 -18.127 1.00 28.52 275 LEU A C 1
ATOM 1219 O O . LEU A 1 175 ? -34.383 30.234 -19.141 1.00 27.79 275 LEU A O 1
ATOM 1224 N N . GLU A 1 176 ? -35.935 29.228 -17.869 1.00 30.01 276 GLU A N 1
ATOM 1225 C CA . GLU A 1 176 ? -37.074 29.603 -18.717 1.00 32.61 276 GLU A CA 1
ATOM 1226 C C . GLU A 1 176 ? -37.569 31.036 -18.489 1.00 32.63 276 GLU A C 1
ATOM 1227 O O . GLU A 1 176 ? -38.439 31.520 -19.208 1.00 33.43 276 GLU A O 1
ATOM 1233 N N . GLU A 1 177 ? -37.023 31.721 -17.486 1.00 28.77 277 GLU A N 1
ATOM 1234 C CA . GLU A 1 177 ? -37.176 33.159 -17.354 1.00 29.70 277 GLU A CA 1
ATOM 1235 C C . GLU A 1 177 ? -36.070 33.805 -18.198 1.00 27.51 277 GLU A C 1
ATOM 1236 O O . GLU A 1 177 ? -35.108 34.336 -17.677 1.00 24.41 277 GLU A O 1
ATOM 1242 N N . ASN A 1 178 ? -36.240 33.727 -19.510 1.00 29.13 278 ASN A N 1
ATOM 1243 C CA . ASN A 1 178 ? -35.143 33.895 -20.485 1.00 28.97 278 ASN A CA 1
ATOM 1244 C C . ASN A 1 178 ? -35.265 35.117 -21.384 1.00 29.19 278 ASN A C 1
ATOM 1245 O O . ASN A 1 178 ? -34.382 35.366 -22.206 1.00 29.69 278 ASN A O 1
ATOM 1250 N N . LYS A 1 179 ? -36.349 35.864 -21.239 1.00 26.53 279 LYS A N 1
ATOM 1251 C CA . LYS A 1 179 ? -36.656 36.965 -22.116 1.00 28.35 279 LYS A CA 1
ATOM 1252 C C . LYS A 1 179 ? -35.742 38.169 -21.902 1.00 27.00 279 LYS A C 1
ATOM 1253 O O . LYS A 1 179 ? -35.345 38.833 -22.847 1.00 23.08 279 LYS A O 1
ATOM 1259 N N . PHE A 1 180 ? -35.440 38.445 -20.635 1.00 25.99 280 PHE A N 1
ATOM 1260 C CA . PHE A 1 180 ? -34.657 39.586 -20.227 1.00 29.75 280 PHE A CA 1
ATOM 1261 C C . PHE A 1 180 ? -33.273 39.209 -19.613 1.00 26.64 280 PHE A C 1
ATOM 1262 O O . PHE A 1 180 ? -32.438 40.082 -19.405 1.00 31.31 280 PHE A O 1
ATOM 1270 N N . ILE A 1 181 ? -33.025 37.929 -19.342 1.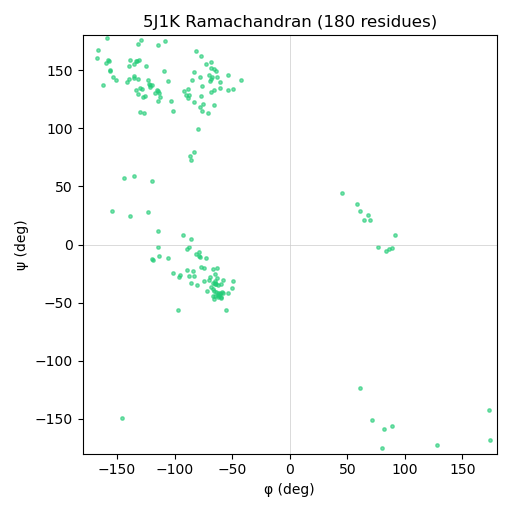00 20.99 281 ILE A N 1
ATOM 1271 C CA . ILE A 1 181 ? -31.767 37.468 -18.767 1.00 20.28 281 ILE A CA 1
ATOM 1272 C C . ILE A 1 181 ? -31.019 36.580 -19.768 1.00 20.42 281 ILE A C 1
ATOM 1273 O O . ILE A 1 181 ? -31.548 35.549 -20.197 1.00 20.78 281 ILE A O 1
ATOM 1278 N N . GLU A 1 182 ? -29.774 36.947 -20.091 1.00 21.01 282 GLU A N 1
ATOM 1279 C CA . GLU A 1 182 ? -28.899 36.142 -20.969 1.00 21.59 282 GLU A CA 1
ATOM 1280 C C . GLU A 1 182 ? -28.198 35.029 -20.194 1.00 19.06 282 GLU A C 1
ATOM 1281 O O . GLU A 1 182 ? -27.024 35.138 -19.821 1.00 18.20 282 GLU A O 1
ATOM 1287 N N . TRP A 1 183 ? -28.924 33.930 -19.946 1.00 17.51 283 TRP A N 1
ATOM 1288 C CA . TRP A 1 183 ? -28.456 32.878 -19.080 1.00 17.35 283 TRP A CA 1
ATOM 1289 C C . TRP A 1 183 ? -27.183 32.213 -19.619 1.00 17.40 283 TRP A C 1
ATOM 1290 O O . TRP A 1 183 ? -26.316 31.811 -18.852 1.00 16.98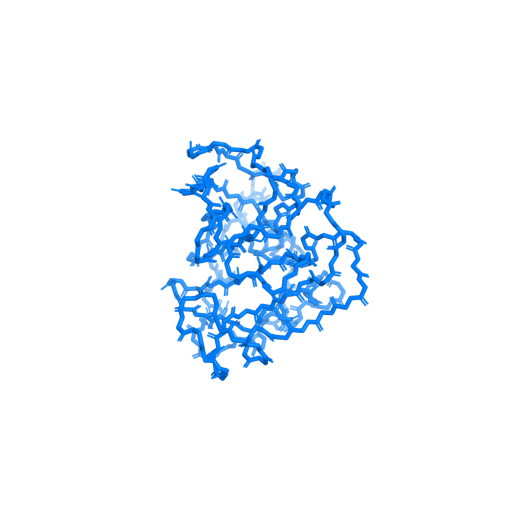 283 TRP A O 1
ATOM 1301 N N . LYS A 1 184 ? -27.058 32.093 -20.939 1.00 19.62 284 LYS A N 1
ATOM 1302 C CA . LYS A 1 184 ? -25.871 31.442 -21.518 1.00 21.80 284 LYS A CA 1
ATOM 1303 C C . LYS A 1 184 ? -24.602 32.199 -21.113 1.00 19.74 284 LYS A C 1
ATOM 1304 O O . LYS A 1 184 ? -23.597 31.602 -20.680 1.00 19.88 284 LYS A O 1
ATOM 1310 N N . ASN A 1 185 ? -24.672 33.518 -21.220 1.00 19.87 285 ASN A N 1
ATOM 1311 C CA . ASN A 1 185 ? -23.534 34.376 -20.885 1.00 20.79 285 ASN A CA 1
ATOM 1312 C C . ASN A 1 185 ? -23.230 34.364 -19.406 1.00 20.52 285 ASN A C 1
ATOM 1313 O O . ASN A 1 185 ? -22.075 34.379 -19.016 1.00 20.29 285 ASN A O 1
ATOM 1318 N N . LEU A 1 186 ? -24.266 34.299 -18.572 1.00 19.17 286 LEU A N 1
ATOM 1319 C CA . LEU A 1 186 ? -24.032 34.144 -17.132 1.00 18.68 286 LEU A CA 1
ATOM 1320 C C . LEU A 1 186 ? -23.288 32.839 -16.812 1.00 18.82 286 LEU A C 1
ATOM 1321 O O . LEU A 1 186 ? -22.310 32.826 -16.053 1.00 18.01 286 LEU A O 1
ATOM 1326 N N . PHE A 1 187 ? -23.710 31.736 -17.439 1.00 18.00 287 PHE A N 1
ATOM 1327 C CA . PHE A 1 187 ? -23.066 30.452 -17.180 1.00 19.30 287 PHE A CA 1
ATOM 1328 C C . PHE A 1 187 ? -21.629 30.374 -17.733 1.00 19.39 287 PHE A C 1
ATOM 1329 O O . PHE A 1 187 ? -20.788 29.701 -17.123 1.00 20.11 287 PHE A O 1
ATOM 1337 N N . TRP A 1 188 ? -21.340 31.127 -18.796 1.00 22.48 288 TRP A N 1
ATOM 1338 C CA . TRP A 1 188 ? -19.935 31.264 -19.284 1.00 25.80 288 TRP A CA 1
ATOM 1339 C C . TRP A 1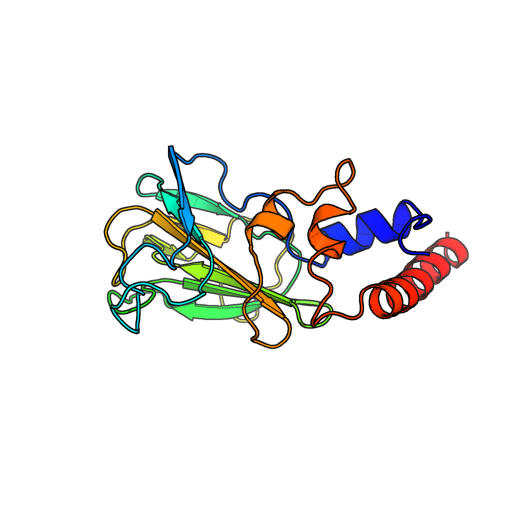 188 ? -19.065 31.905 -18.221 1.00 24.48 288 TRP A C 1
ATOM 1340 O O . TRP A 1 188 ? -17.974 31.415 -17.919 1.00 23.28 288 TRP A O 1
ATOM 1351 N N . VAL A 1 189 ? -19.567 32.976 -17.606 1.00 21.84 289 VAL A N 1
ATOM 1352 C CA . VAL A 1 189 ? -18.859 33.599 -16.494 1.00 21.50 289 VAL A CA 1
ATOM 1353 C C . VAL A 1 189 ? -18.646 32.629 -15.323 1.00 20.91 289 VAL A C 1
ATOM 1354 O O . VAL A 1 189 ? -17.534 32.538 -14.787 1.00 20.12 289 VAL A O 1
ATOM 1358 N N . LEU A 1 190 ? -19.688 31.882 -14.940 1.00 19.93 290 LEU A N 1
ATOM 1359 C CA . LEU A 1 190 ? -19.581 30.900 -13.858 1.00 20.73 290 LEU A CA 1
ATOM 1360 C C . LEU A 1 190 ? -18.622 29.752 -14.193 1.00 23.13 290 LEU A C 1
ATOM 1361 O O . LEU A 1 190 ? -17.940 29.246 -13.293 1.00 22.93 290 LEU A O 1
ATOM 1366 N N . GLU A 1 191 ? -18.560 29.358 -15.466 1.00 24.00 291 GLU A N 1
ATOM 1367 C CA . GLU A 1 191 ? -17.617 28.307 -15.890 1.00 28.84 291 GLU A CA 1
ATOM 1368 C C . GLU A 1 191 ? -16.166 28.711 -15.609 1.00 29.08 291 GLU A C 1
ATOM 1369 O O . GLU A 1 191 ? -15.379 27.909 -15.134 1.00 30.84 291 GLU A O 1
ATOM 1375 N N . ASP A 1 192 ? -15.818 29.960 -15.871 1.00 31.55 292 ASP A N 1
ATOM 1376 C CA . ASP A 1 192 ? -14.460 30.425 -15.578 1.00 34.45 292 ASP A CA 1
ATOM 1377 C C . ASP A 1 192 ? -14.135 30.413 -14.083 1.00 32.74 292 ASP A C 1
ATOM 1378 O O . ASP A 1 192 ? -13.001 30.098 -13.717 1.00 33.30 292 ASP A O 1
ATOM 1383 N N . ILE A 1 193 ? -15.127 30.672 -13.219 1.00 29.53 293 ILE A N 1
ATOM 1384 C CA . ILE A 1 193 ? -14.939 30.521 -11.760 1.00 29.51 293 ILE A CA 1
ATOM 1385 C C . ILE A 1 193 ? -14.735 29.054 -11.363 1.00 32.47 293 ILE A C 1
ATOM 1386 O O . ILE A 1 193 ? -13.845 28.757 -10.561 1.00 32.74 293 ILE A O 1
ATOM 1391 N N . VAL A 1 194 ? -15.540 28.143 -11.913 1.00 33.27 294 VAL A N 1
ATOM 1392 C CA . VAL A 1 194 ? -15.414 26.722 -11.544 1.00 36.41 294 VAL A CA 1
ATOM 1393 C C . VAL A 1 194 ? -14.083 26.109 -12.026 1.00 36.69 294 VAL A C 1
ATOM 1394 O O . VAL A 1 194 ? -13.478 25.315 -11.301 1.00 36.78 294 VAL A O 1
ATOM 1398 N N . GLN A 1 195 ? -13.640 26.492 -13.223 1.00 35.66 295 GLN A N 1
ATOM 1399 C CA . GLN A 1 195 ? -12.357 26.038 -13.774 1.00 40.10 295 GLN A CA 1
ATOM 1400 C C . GLN A 1 195 ? -11.151 26.500 -12.972 1.00 44.53 295 GLN A C 1
ATOM 1401 O O . GLN A 1 195 ? -10.161 25.775 -12.869 1.00 47.91 295 GLN A O 1
ATOM 1407 N N . LEU A 1 196 ? -11.238 27.699 -12.403 1.00 47.37 296 LEU A N 1
ATOM 1408 C CA . LEU A 1 196 ? -10.167 28.239 -11.580 1.00 53.53 296 LEU A CA 1
ATOM 1409 C C . LEU A 1 196 ? -9.985 27.424 -10.300 1.00 54.38 296 LEU A C 1
ATOM 1410 O O . LEU A 1 196 ? -8.853 27.183 -9.885 1.00 54.04 296 LEU A O 1
ATOM 1415 N N . GLN A 1 197 ? -11.086 27.002 -9.680 1.00 56.73 297 GLN A N 1
ATOM 1416 C CA . GLN A 1 197 ? -11.007 26.194 -8.456 1.00 61.10 297 GLN A CA 1
ATOM 1417 C C . GLN A 1 197 ? -10.583 24.746 -8.725 1.00 61.97 297 GLN A C 1
ATOM 1418 O O . GLN A 1 197 ? -9.951 24.134 -7.871 1.00 64.80 297 GLN A O 1
ATOM 1424 N N . GLU A 1 198 ? -10.935 24.196 -9.886 1.00 65.09 298 GLU A N 1
ATOM 1425 C CA . GLU A 1 198 ? -10.417 22.879 -10.306 1.00 68.06 298 GLU A CA 1
ATOM 1426 C C . GLU A 1 198 ? -8.891 22.905 -10.505 1.00 71.17 298 GLU A C 1
ATOM 1427 O O . GLU A 1 198 ? -8.197 21.963 -10.117 1.00 71.71 298 GLU A O 1
ATOM 1433 N N . HIS A 1 199 ? -8.393 23.992 -11.099 1.00 75.06 299 HIS A N 1
ATOM 1434 C CA . HIS A 1 199 ? -6.948 24.227 -11.300 1.00 77.99 299 HIS A CA 1
ATOM 1435 C C . HIS A 1 199 ? -6.180 24.398 -9.970 1.00 79.26 299 HIS A C 1
ATOM 1436 O O . HIS A 1 199 ? -5.007 24.035 -9.880 1.00 82.98 299 HIS A O 1
ATOM 1443 N N . VAL A 1 200 ? -6.852 24.946 -8.954 1.00 78.53 300 VAL A N 1
ATOM 1444 C CA . VAL A 1 200 ? -6.283 25.159 -7.608 1.00 78.76 300 VAL A CA 1
ATOM 1445 C C . VAL A 1 200 ? -6.379 23.910 -6.698 1.00 77.27 300 VAL A C 1
ATOM 1446 O O . VAL A 1 200 ? -5.601 23.786 -5.750 1.00 74.79 300 VAL A O 1
ATOM 1450 N N . ASP A 1 201 ? -7.309 22.992 -6.982 1.00 79.11 301 ASP A N 1
ATOM 1451 C CA . ASP A 1 201 ? -7.411 21.715 -6.242 1.00 81.20 301 ASP A CA 1
ATOM 1452 C C . ASP A 1 201 ? -6.131 20.879 -6.359 1.00 79.61 301 ASP A C 1
ATOM 1453 O O . ASP A 1 201 ? -5.839 20.308 -7.411 1.00 76.00 301 ASP A O 1
#